Protein AF-A0A5C6MKC7-F1 (afdb_monomer)

Nearest PDB structures (foldseek):
  5haa-assembly1_B  TM=7.342E-01  e=1.784E-03  Methanolobus psychrophilus R15
  5ws2-assembly1_B  TM=7.002E-01  e=1.384E-03  Methanolobus psychrophilus R15
  5hab-assembly1_A-2  TM=6.584E-01  e=1.299E-03  Methanolobus psychrophilus R15
  3bk1-assembly1_A  TM=5.628E-01  e=6.892E-04  Thermus thermophilus HB27
  5hab-assembly1_B-2  TM=6.348E-01  e=2.157E-03  Methanolobus psychrophilus R15

Structure (mmCIF, N/CA/C/O backbone):
data_AF-A0A5C6MKC7-F1
#
_entry.id   AF-A0A5C6MKC7-F1
#
loop_
_atom_site.group_PDB
_atom_site.id
_atom_site.type_symbol
_atom_site.label_atom_id
_atom_site.label_alt_id
_atom_site.label_comp_id
_atom_site.label_asym_id
_atom_site.label_entity_id
_atom_site.label_seq_id
_atom_site.pdbx_PDB_ins_code
_atom_site.Cartn_x
_atom_site.Cartn_y
_atom_site.Cartn_z
_atom_site.occupancy
_atom_site.B_iso_or_equiv
_atom_site.auth_seq_id
_atom_site.auth_comp_id
_atom_site.auth_asym_id
_atom_site.auth_atom_id
_atom_site.pdbx_PDB_model_num
ATOM 1 N N . MET A 1 1 ? -27.010 27.359 -26.470 1.00 32.34 1 MET A N 1
ATOM 2 C CA . MET A 1 1 ? -27.018 25.927 -26.114 1.00 32.34 1 MET A CA 1
ATOM 3 C C . MET A 1 1 ? -25.856 25.678 -25.170 1.00 32.34 1 MET A C 1
ATOM 5 O O . MET A 1 1 ? -24.755 26.063 -25.528 1.00 32.34 1 MET A O 1
ATOM 9 N N . ALA A 1 2 ? -26.189 25.175 -23.972 1.00 34.91 2 ALA A N 1
ATOM 10 C CA . ALA A 1 2 ? -25.384 24.585 -22.886 1.00 34.91 2 ALA A CA 1
ATOM 11 C C . ALA A 1 2 ? -23.874 24.927 -2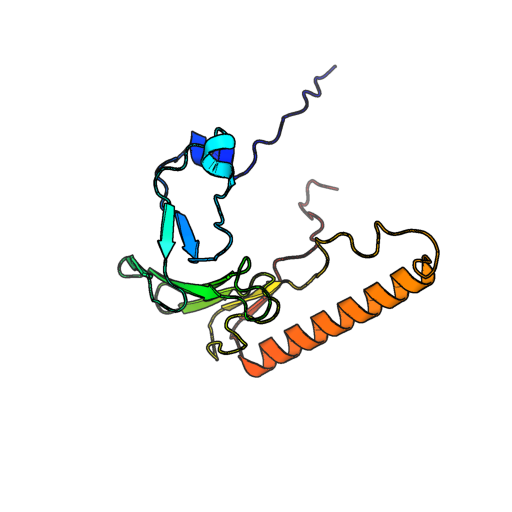2.829 1.00 34.91 2 ALA A C 1
ATOM 13 O O . ALA A 1 2 ? -23.125 24.595 -23.733 1.00 34.91 2 ALA A O 1
ATOM 14 N N . GLY A 1 3 ? -23.348 25.576 -21.788 1.00 38.34 3 GLY A N 1
ATOM 15 C CA . GLY A 1 3 ? -23.547 25.225 -20.378 1.00 38.34 3 GLY A CA 1
ATOM 16 C C . GLY A 1 3 ? -22.454 24.268 -19.883 1.00 38.34 3 GLY A C 1
ATOM 17 O O . GLY A 1 3 ? -22.774 23.278 -19.241 1.00 38.34 3 GLY A O 1
ATOM 18 N N . TRP A 1 4 ? -21.186 24.534 -20.209 1.00 33.75 4 TRP A N 1
ATOM 19 C CA . TRP A 1 4 ? -20.035 23.811 -19.661 1.00 33.75 4 TRP A CA 1
ATOM 20 C C . TRP A 1 4 ? -19.454 24.645 -18.524 1.00 33.75 4 TRP A C 1
ATOM 22 O O . TRP A 1 4 ? -18.517 25.413 -18.711 1.00 33.75 4 TRP A O 1
ATOM 32 N N . ALA A 1 5 ? -20.088 24.566 -17.356 1.00 39.34 5 ALA A N 1
ATOM 33 C CA . ALA A 1 5 ? -19.429 24.976 -16.128 1.00 39.34 5 ALA A CA 1
ATOM 34 C C . ALA A 1 5 ? -18.341 23.936 -15.840 1.00 39.34 5 ALA A C 1
ATOM 36 O O . ALA A 1 5 ? -18.661 22.755 -15.685 1.00 39.34 5 ALA A O 1
ATOM 37 N N . GLU A 1 6 ? -17.082 24.371 -15.788 1.00 40.47 6 GLU A N 1
ATOM 38 C CA . GLU A 1 6 ? -16.017 23.650 -15.095 1.00 40.47 6 GLU A CA 1
ATOM 39 C C . GLU A 1 6 ? -16.541 23.306 -13.698 1.00 40.47 6 GLU A C 1
ATOM 41 O O . GLU A 1 6 ? -16.722 24.174 -12.845 1.00 40.47 6 GLU A O 1
ATOM 46 N N . ARG A 1 7 ? -16.886 22.037 -13.473 1.00 40.72 7 ARG A N 1
ATOM 47 C CA . ARG A 1 7 ? -17.051 21.550 -12.111 1.00 40.72 7 ARG A CA 1
ATOM 48 C C . ARG A 1 7 ? -15.639 21.389 -11.579 1.00 40.72 7 ARG A C 1
ATOM 50 O O . ARG A 1 7 ? -14.942 20.477 -12.005 1.00 40.72 7 ARG A O 1
ATOM 57 N N . GLU A 1 8 ? -15.224 22.270 -10.675 1.00 47.28 8 GLU A N 1
ATOM 58 C CA . GLU A 1 8 ? -14.105 21.975 -9.784 1.00 47.28 8 GLU A CA 1
ATOM 59 C C . GLU A 1 8 ? -14.443 20.668 -9.060 1.00 47.28 8 GLU A C 1
ATOM 61 O O . GLU A 1 8 ? -15.333 20.613 -8.204 1.00 47.28 8 GLU A O 1
ATOM 66 N N . GLU A 1 9 ? -13.799 19.579 -9.468 1.00 56.88 9 GLU A N 1
ATOM 67 C CA . GLU A 1 9 ? -13.919 18.313 -8.767 1.00 56.88 9 GLU A CA 1
ATOM 68 C C . GLU A 1 9 ? -13.241 18.482 -7.410 1.00 56.88 9 GLU A C 1
ATOM 70 O O . GLU A 1 9 ? -12.018 18.579 -7.299 1.00 56.88 9 GLU A O 1
ATOM 75 N N . LYS A 1 10 ? -14.058 18.584 -6.358 1.00 61.44 10 LYS A N 1
ATOM 76 C CA . LYS A 1 10 ? -13.559 18.633 -4.985 1.00 61.44 10 LYS A CA 1
ATOM 77 C C . LYS A 1 10 ? -12.709 17.394 -4.726 1.00 61.44 10 LYS A C 1
ATOM 79 O O . LYS A 1 10 ? -13.158 16.271 -4.963 1.00 61.44 10 LYS A O 1
ATOM 84 N N . GLY A 1 11 ? -11.510 17.590 -4.183 1.00 73.50 11 GLY A N 1
ATOM 85 C CA . GLY A 1 11 ? -10.643 16.478 -3.800 1.00 73.50 11 GLY A CA 1
ATOM 86 C C . GLY A 1 11 ? -11.321 15.573 -2.764 1.00 73.50 11 GLY A C 1
ATOM 87 O O . GLY A 1 11 ? -12.130 16.035 -1.957 1.00 73.50 11 GLY A O 1
ATOM 88 N N . VAL A 1 12 ? -10.966 14.284 -2.742 1.00 76.00 12 VAL A N 1
ATOM 89 C CA . VAL A 1 12 ? -11.572 13.276 -1.842 1.00 76.00 12 VAL A CA 1
ATOM 90 C C . VAL A 1 12 ? -11.593 13.740 -0.377 1.00 76.00 12 VAL A C 1
ATOM 92 O O . VAL A 1 12 ? -12.600 13.572 0.310 1.00 76.00 12 VAL A O 1
ATOM 95 N N . GLY A 1 13 ? -10.523 14.396 0.088 1.00 79.44 13 GLY A N 1
ATOM 96 C CA . GLY A 1 13 ? -10.441 14.949 1.445 1.00 79.44 13 GLY A CA 1
ATOM 97 C C . GLY A 1 13 ? -11.449 16.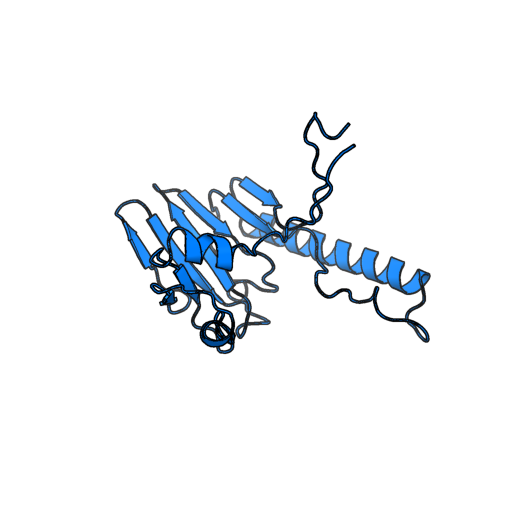070 1.730 1.00 79.44 13 GLY A C 1
ATOM 98 O O . GLY A 1 13 ? -12.029 16.103 2.813 1.00 79.44 13 GLY A O 1
ATOM 99 N N . GLN A 1 14 ? -11.723 16.948 0.759 1.00 84.44 14 GLN A N 1
ATOM 100 C CA . GLN A 1 14 ? -12.738 18.002 0.892 1.00 84.44 14 GLN A CA 1
ATOM 101 C C . GLN A 1 14 ? -14.145 17.401 0.946 1.00 84.44 14 GLN A C 1
ATOM 103 O O . GLN A 1 14 ? -14.934 17.754 1.820 1.00 84.44 14 GLN A O 1
ATOM 108 N N . VAL A 1 15 ? -14.440 16.435 0.069 1.00 88.56 15 VAL A N 1
ATOM 109 C CA . VAL A 1 15 ? -15.740 15.746 0.056 1.00 88.56 15 VAL A CA 1
ATOM 110 C C . VAL A 1 15 ? -15.984 15.005 1.372 1.00 88.56 15 VAL A C 1
ATOM 112 O O . VAL A 1 15 ? -17.081 15.089 1.928 1.00 88.56 15 VAL A O 1
ATOM 115 N N . LEU A 1 16 ? -14.976 14.291 1.885 1.00 88.94 16 LEU A N 1
ATOM 116 C CA . LEU A 1 16 ? -15.084 13.582 3.159 1.00 88.94 16 LEU A CA 1
ATOM 117 C C . LEU A 1 16 ? -15.289 14.557 4.322 1.00 88.94 16 LEU A C 1
ATOM 119 O O . LEU A 1 16 ? -16.181 14.341 5.138 1.00 88.94 16 LEU A O 1
ATOM 123 N N . SER A 1 17 ? -14.529 15.651 4.363 1.00 90.06 17 SER A N 1
ATOM 124 C CA . SER A 1 17 ? -14.653 16.671 5.406 1.00 90.06 17 SER A CA 1
ATOM 125 C C . SER A 1 17 ? -16.022 17.355 5.436 1.00 90.06 17 SER A C 1
ATOM 127 O O . SER A 1 17 ? -16.544 17.622 6.515 1.00 90.06 17 SER A O 1
ATOM 129 N N . GLU A 1 18 ? -16.639 17.606 4.282 1.00 92.19 18 GLU A N 1
ATOM 130 C CA . GLU A 1 18 ? -17.980 18.200 4.220 1.00 92.19 18 GLU A CA 1
ATOM 131 C C . GLU A 1 18 ? -19.077 17.232 4.675 1.00 92.19 18 GLU A C 1
ATOM 133 O O . GLU A 1 18 ? -20.074 17.655 5.259 1.00 92.19 18 GLU A O 1
ATOM 138 N N . ARG A 1 19 ? -18.919 15.933 4.387 1.00 93.31 19 ARG A N 1
ATOM 139 C CA . ARG A 1 19 ? -19.970 14.926 4.607 1.00 93.31 19 ARG A CA 1
ATOM 140 C C . ARG A 1 19 ? -19.875 14.213 5.950 1.00 93.31 19 ARG A C 1
ATOM 142 O O . ARG A 1 19 ? -20.906 13.905 6.541 1.00 93.31 19 ARG A O 1
ATOM 149 N N . ARG A 1 20 ? -18.662 13.874 6.384 1.00 94.38 20 ARG A N 1
ATOM 150 C CA . ARG A 1 20 ? -18.388 13.107 7.606 1.00 94.38 20 ARG A CA 1
ATOM 151 C C . ARG A 1 20 ? -17.001 13.479 8.156 1.00 94.38 20 ARG A C 1
ATOM 153 O O . ARG A 1 20 ? -16.071 12.675 8.064 1.00 94.38 20 ARG A O 1
ATOM 160 N N . PRO A 1 21 ? -16.843 14.697 8.704 1.00 93.19 21 PRO A N 1
ATOM 161 C CA . PRO A 1 21 ? -15.561 15.181 9.224 1.00 93.19 21 PRO A CA 1
ATOM 162 C C . PRO A 1 21 ? -15.008 14.329 10.378 1.00 93.19 21 PRO A C 1
ATOM 164 O O . PRO A 1 21 ? -13.803 14.312 10.611 1.00 93.19 21 PRO A O 1
ATOM 167 N N . ASP A 1 22 ? -15.882 13.614 11.081 1.00 95.50 22 ASP A N 1
ATOM 168 C CA . ASP A 1 22 ? -15.619 12.767 12.244 1.00 95.50 22 ASP A CA 1
ATOM 169 C C . ASP A 1 22 ? -15.324 11.296 11.897 1.00 95.50 22 ASP A C 1
ATOM 171 O O . ASP A 1 22 ? -15.125 10.476 12.799 1.00 95.50 22 ASP A O 1
ATOM 175 N N . ALA A 1 23 ? -15.287 10.942 10.606 1.00 94.69 23 ALA A N 1
ATOM 176 C CA . ALA A 1 23 ? -14.950 9.590 10.170 1.00 94.69 23 ALA A CA 1
ATOM 177 C C . ALA A 1 23 ? -13.573 9.175 10.724 1.00 94.69 23 ALA A C 1
ATOM 179 O O . ALA A 1 23 ? -12.614 9.931 10.548 1.00 94.69 23 ALA A O 1
ATOM 180 N N . PRO A 1 24 ? -13.445 7.992 11.359 1.00 94.56 24 PRO A N 1
ATOM 181 C CA . PRO A 1 24 ? -12.159 7.535 11.860 1.00 94.56 24 PRO A CA 1
ATOM 182 C C . PRO A 1 24 ? -11.207 7.290 10.691 1.00 94.56 24 PRO A C 1
ATOM 184 O O . PRO A 1 24 ? -11.486 6.489 9.796 1.00 94.56 24 PRO A O 1
ATOM 187 N N . ILE A 1 25 ? -10.079 7.990 10.708 1.00 94.56 25 ILE A N 1
ATOM 188 C CA . ILE A 1 25 ? -8.988 7.828 9.753 1.00 94.56 25 ILE A CA 1
ATOM 189 C C . ILE A 1 25 ? -7.779 7.325 10.519 1.00 94.56 25 ILE A C 1
ATOM 191 O O . ILE A 1 25 ? -7.393 7.921 11.521 1.00 94.56 25 ILE A O 1
ATOM 195 N N . TYR A 1 26 ? -7.169 6.249 10.036 1.00 95.44 26 TYR A N 1
ATOM 196 C CA . TYR A 1 26 ? -5.968 5.679 10.629 1.00 95.44 26 TYR A CA 1
ATOM 197 C C . TYR A 1 26 ? -4.788 5.874 9.689 1.00 95.44 26 TYR A C 1
ATOM 199 O O . TYR A 1 26 ? -4.889 5.591 8.496 1.00 95.44 26 TYR A O 1
ATOM 207 N N . VAL A 1 27 ? -3.675 6.353 10.233 1.00 94.94 27 VAL A N 1
ATOM 208 C CA 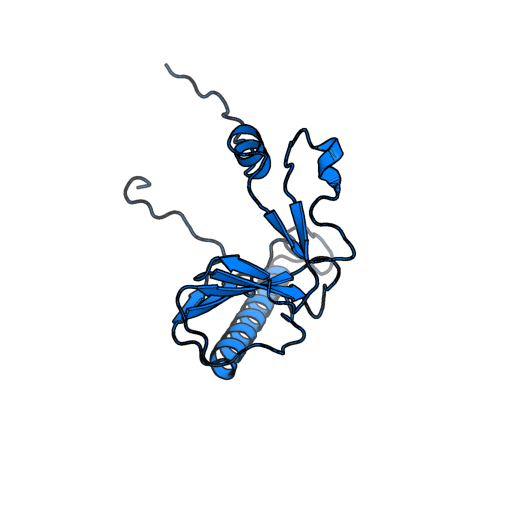. VAL A 1 27 ? -2.423 6.557 9.498 1.00 94.94 27 VAL A CA 1
ATOM 209 C C . VAL A 1 27 ? -1.255 5.990 10.292 1.00 94.94 27 VAL A C 1
ATOM 211 O O . VAL A 1 27 ? -1.298 5.939 11.520 1.00 94.94 27 VAL A O 1
ATOM 214 N N . GLY A 1 28 ? -0.219 5.541 9.589 1.00 94.19 28 GLY A N 1
ATOM 215 C CA . GLY A 1 28 ? 1.012 5.094 10.232 1.00 94.19 28 GLY A CA 1
ATOM 216 C C . GLY A 1 28 ? 1.777 6.257 10.858 1.00 94.19 28 GLY A C 1
ATOM 217 O O . GLY A 1 28 ? 1.711 7.384 10.367 1.00 94.19 28 GLY A O 1
ATOM 218 N N . ASP A 1 29 ? 2.519 5.968 11.922 1.00 92.31 29 ASP A N 1
ATOM 219 C CA . ASP A 1 29 ? 3.418 6.913 12.592 1.00 92.31 29 ASP A CA 1
ATOM 220 C C . ASP A 1 29 ? 4.705 7.153 11.777 1.00 92.31 29 ASP A C 1
ATOM 222 O O . ASP A 1 29 ? 5.797 6.688 12.110 1.00 92.31 29 ASP A O 1
ATOM 226 N N . THR A 1 30 ? 4.555 7.811 10.626 1.00 91.50 30 THR A N 1
ATOM 227 C CA . THR A 1 30 ? 5.655 8.187 9.732 1.00 91.50 30 THR A CA 1
ATOM 228 C C . THR A 1 30 ? 6.345 9.467 10.209 1.00 91.50 30 THR A C 1
ATOM 230 O O . THR A 1 30 ? 5.715 10.394 10.719 1.00 91.50 30 THR A O 1
ATOM 233 N N . SER A 1 31 ? 7.654 9.589 9.963 1.00 87.12 31 SER A N 1
ATOM 234 C CA . SER A 1 31 ? 8.389 10.822 10.294 1.00 87.12 31 SER A CA 1
ATOM 235 C C . SER A 1 31 ? 8.046 12.007 9.381 1.00 87.12 31 SER A C 1
ATOM 237 O O . SER A 1 31 ? 8.301 13.152 9.759 1.00 87.12 31 SER A O 1
ATOM 239 N N . ARG A 1 32 ? 7.430 11.767 8.211 1.00 86.06 32 ARG A N 1
ATOM 240 C CA . ARG A 1 32 ? 6.677 12.783 7.460 1.00 86.06 32 ARG A CA 1
ATOM 241 C C . ARG A 1 32 ? 5.173 12.526 7.634 1.00 86.06 32 ARG A C 1
ATOM 243 O O . ARG A 1 32 ? 4.622 11.697 6.911 1.00 86.06 32 ARG A O 1
ATOM 250 N N . PRO A 1 33 ? 4.510 13.211 8.583 1.00 81.19 33 PRO A N 1
ATOM 251 C CA . PRO A 1 33 ? 3.079 13.112 8.819 1.00 81.19 33 PRO A CA 1
ATOM 252 C C . PRO A 1 33 ? 2.242 13.219 7.544 1.00 81.19 33 PRO A C 1
ATOM 254 O O . PRO A 1 33 ? 2.371 14.174 6.778 1.00 81.19 33 PRO A O 1
ATOM 257 N N . VAL A 1 34 ? 1.308 12.280 7.379 1.00 80.06 34 VAL A N 1
ATOM 258 C CA . VAL A 1 34 ? 0.361 12.229 6.249 1.00 80.06 34 VAL A CA 1
ATOM 259 C C . VAL A 1 34 ? -0.454 13.527 6.117 1.00 80.06 34 VAL A C 1
ATOM 261 O O . VAL A 1 34 ? -0.768 13.968 5.015 1.00 80.06 34 VAL A O 1
ATOM 264 N N . PHE A 1 35 ? -0.753 14.184 7.240 1.00 83.12 35 PHE A N 1
ATOM 265 C CA . PHE A 1 35 ? -1.579 15.393 7.317 1.00 83.12 35 PHE A CA 1
ATOM 266 C C . PHE A 1 35 ? -0.771 16.681 7.531 1.00 83.12 35 PHE A C 1
ATOM 268 O O . PHE A 1 35 ? -1.219 17.590 8.225 1.00 83.12 35 PHE A O 1
ATOM 275 N N . TRP A 1 36 ? 0.411 16.784 6.913 1.00 79.88 36 TRP A N 1
ATOM 276 C CA . TRP A 1 36 ? 1.338 17.913 7.093 1.00 79.88 36 TRP A CA 1
ATOM 277 C C . TRP A 1 36 ? 0.720 19.302 6.838 1.00 79.88 36 TRP A C 1
ATOM 279 O O . TRP A 1 36 ? 1.073 20.272 7.501 1.00 79.88 36 TRP A O 1
ATOM 289 N N . TYR A 1 37 ? -0.225 19.403 5.896 1.00 83.44 37 TYR A N 1
ATOM 290 C CA . TYR A 1 37 ? -0.875 20.663 5.508 1.00 83.44 37 TYR A CA 1
ATOM 291 C C . TYR A 1 37 ? -2.344 20.763 5.935 1.00 83.44 37 TYR A C 1
ATOM 293 O O . TYR A 1 37 ? -3.054 21.648 5.457 1.00 83.44 37 TYR A O 1
ATOM 301 N N . LEU A 1 38 ? -2.830 19.879 6.815 1.00 84.00 38 LEU A N 1
ATOM 302 C CA . LEU A 1 38 ? -4.259 19.816 7.141 1.00 84.00 38 LEU A CA 1
ATOM 303 C C . LEU A 1 38 ? -4.790 21.158 7.664 1.00 84.00 38 LEU A C 1
ATOM 305 O O . LEU A 1 38 ? -5.790 21.651 7.146 1.00 84.00 38 LEU A O 1
ATOM 309 N N . GLU A 1 39 ? -4.061 21.804 8.577 1.00 82.12 39 GLU A N 1
ATOM 310 C CA . GLU A 1 39 ? -4.420 23.119 9.134 1.00 82.12 39 GLU A CA 1
ATOM 311 C C . GLU A 1 39 ? -4.525 24.225 8.069 1.00 82.12 39 GLU A C 1
ATOM 313 O O . GLU A 1 39 ? -5.309 25.161 8.213 1.00 82.12 39 GLU A O 1
ATOM 318 N N . GLN A 1 40 ? -3.769 24.107 6.975 1.00 85.88 40 GLN A N 1
ATOM 319 C CA . GLN A 1 40 ? -3.734 25.084 5.882 1.00 85.88 40 GLN A CA 1
ATOM 320 C C . GLN A 1 40 ? -4.740 24.759 4.766 1.00 85.88 40 GLN A C 1
ATOM 322 O O . GLN A 1 40 ? -5.069 25.619 3.954 1.00 85.88 40 GLN A O 1
ATOM 327 N N . SER A 1 41 ? -5.245 23.524 4.720 1.00 82.81 41 SER A N 1
ATOM 328 C CA . SER A 1 41 ? -5.992 22.976 3.579 1.00 82.81 41 SER A CA 1
ATOM 329 C C . SER A 1 41 ? -7.494 23.294 3.557 1.00 82.81 41 SER A C 1
ATOM 331 O O . SER A 1 41 ? -8.195 22.832 2.661 1.00 82.81 41 SER A O 1
ATOM 333 N N . GLN A 1 42 ? -8.014 24.036 4.545 1.00 84.25 42 GLN A N 1
ATOM 334 C CA . GLN A 1 42 ? -9.455 24.254 4.801 1.00 84.25 42 GLN A CA 1
ATOM 335 C C . GLN A 1 42 ? -10.275 22.969 5.063 1.00 84.25 42 GLN A C 1
ATOM 337 O O . GLN A 1 42 ? -11.453 23.053 5.420 1.00 84.25 42 GLN A O 1
ATOM 342 N N . VAL A 1 43 ? -9.659 21.788 4.946 1.00 88.06 43 VAL A N 1
ATOM 343 C CA . VAL A 1 43 ? -10.240 20.481 5.248 1.00 88.06 43 VAL A CA 1
ATOM 344 C C . VAL A 1 43 ? -10.338 20.313 6.765 1.00 88.06 43 VAL A C 1
ATOM 346 O O . VAL A 1 43 ? -9.360 20.433 7.497 1.00 88.06 43 VAL A O 1
ATOM 349 N N . LYS A 1 44 ? -11.540 19.999 7.240 1.00 89.06 44 LYS A N 1
ATOM 350 C CA . LYS A 1 44 ? -11.863 19.713 8.641 1.00 89.06 44 LYS A CA 1
ATOM 351 C C . LYS A 1 44 ? -12.059 18.209 8.816 1.00 89.06 44 LYS A C 1
ATOM 353 O O . LYS A 1 44 ? -13.172 17.717 8.656 1.00 89.06 44 LYS A O 1
ATOM 358 N N . LEU A 1 45 ? -10.983 17.486 9.102 1.00 91.44 45 LEU A N 1
ATOM 359 C CA . LEU A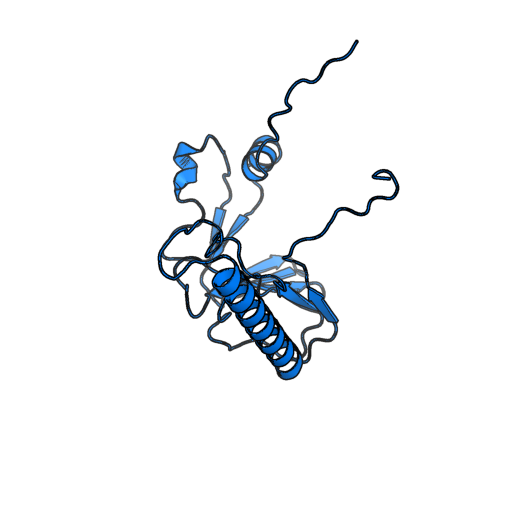 1 45 ? -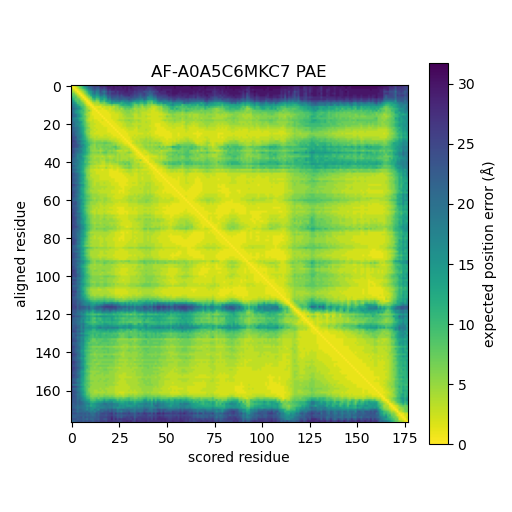11.030 16.087 9.534 1.00 91.44 45 LEU A CA 1
ATOM 360 C C . LEU A 1 45 ? -10.663 16.056 11.017 1.00 91.44 45 LEU A C 1
ATOM 362 O O . LEU A 1 45 ? -9.607 16.555 11.394 1.00 91.44 45 LEU A O 1
ATOM 366 N N . THR A 1 46 ? -11.553 15.539 11.859 1.00 91.88 46 THR A N 1
ATOM 367 C CA . THR A 1 46 ? -11.466 15.693 13.322 1.00 91.88 46 THR A CA 1
ATOM 368 C C . THR A 1 46 ? -11.120 14.403 14.060 1.00 91.88 46 THR A C 1
ATOM 370 O O . THR A 1 46 ? -10.905 14.442 15.267 1.00 91.88 46 THR A O 1
ATOM 373 N N . ASN A 1 47 ? -11.047 13.270 13.358 1.00 94.81 47 ASN A N 1
ATOM 374 C CA . ASN A 1 47 ? -10.835 11.949 13.951 1.00 94.81 47 ASN A CA 1
ATOM 375 C C . ASN A 1 47 ? -9.689 11.194 13.257 1.00 94.81 47 ASN A C 1
ATOM 377 O O . ASN A 1 47 ? -9.884 10.169 12.601 1.00 94.81 47 ASN A O 1
ATOM 381 N N . ILE A 1 48 ? -8.481 11.748 13.369 1.00 93.75 48 ILE A N 1
ATOM 382 C CA . ILE A 1 48 ? -7.254 11.156 12.828 1.00 93.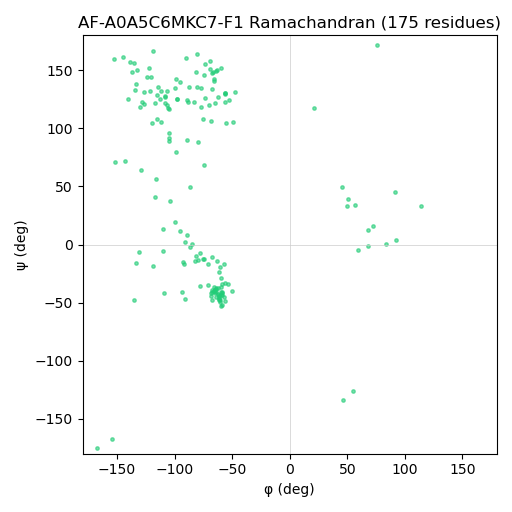75 48 ILE A CA 1
ATOM 383 C C . ILE A 1 48 ? -6.524 10.416 13.948 1.00 93.75 48 ILE A C 1
ATOM 385 O O . ILE A 1 48 ? -6.198 10.991 14.982 1.00 93.75 48 ILE A O 1
ATOM 389 N N . ASN A 1 49 ? -6.241 9.143 13.707 1.00 95.19 49 ASN A N 1
ATOM 390 C CA . ASN A 1 49 ? -5.605 8.221 14.631 1.00 95.19 49 ASN A CA 1
ATOM 391 C C . ASN A 1 49 ? -4.247 7.819 14.050 1.00 95.19 49 ASN A C 1
ATOM 393 O O . ASN A 1 49 ? -4.174 7.073 13.071 1.00 95.19 49 ASN A O 1
ATOM 397 N N . VAL A 1 50 ? -3.170 8.324 14.644 1.00 95.50 50 VAL A N 1
ATOM 398 C CA . VAL A 1 50 ? -1.807 7.898 14.308 1.00 95.50 50 VAL A CA 1
ATOM 399 C C . VAL A 1 50 ? -1.511 6.620 15.086 1.00 95.50 50 VAL A C 1
ATOM 401 O O . VAL A 1 50 ? -1.632 6.608 16.311 1.00 95.50 50 VAL A O 1
ATOM 404 N N . VAL A 1 51 ? -1.168 5.538 14.387 1.00 96.50 51 VAL A N 1
ATOM 405 C CA . VAL A 1 51 ? -0.962 4.217 14.997 1.00 96.50 51 VAL A CA 1
ATOM 406 C C . VAL A 1 51 ? 0.455 3.693 14.748 1.00 96.50 51 VAL A C 1
ATOM 408 O O . VAL A 1 51 ? 1.018 3.915 13.671 1.00 96.50 51 VAL A O 1
ATOM 411 N N . PRO A 1 52 ? 1.046 2.974 15.720 1.00 95.94 52 PRO A N 1
ATOM 412 C CA . PRO A 1 52 ? 2.379 2.410 15.564 1.00 95.94 52 PRO A CA 1
ATOM 413 C C . PRO A 1 52 ? 2.400 1.296 14.512 1.00 95.94 52 PRO A C 1
ATOM 415 O O . PRO A 1 52 ? 1.445 0.528 14.361 1.00 95.94 52 PRO A O 1
ATOM 418 N N . PHE A 1 53 ? 3.529 1.171 13.815 1.00 96.44 53 PHE A N 1
ATOM 419 C CA . PHE A 1 53 ? 3.714 0.124 12.817 1.00 96.44 53 PHE A CA 1
ATOM 420 C C . PHE A 1 53 ? 3.733 -1.276 13.435 1.00 96.44 53 PHE A C 1
ATOM 422 O O . PHE A 1 53 ? 4.344 -1.505 14.477 1.00 96.44 53 PHE A O 1
ATOM 429 N N . GLY A 1 54 ? 3.109 -2.236 12.751 1.00 96.25 54 GLY A N 1
ATOM 430 C CA . GLY A 1 54 ? 3.123 -3.647 13.147 1.00 96.25 54 GLY A CA 1
ATOM 431 C C . GLY A 1 54 ? 2.285 -3.971 14.384 1.00 96.25 54 GLY A C 1
ATOM 432 O O . GLY A 1 54 ? 2.466 -5.037 14.969 1.00 96.25 54 GLY A O 1
ATOM 433 N N . VAL A 1 55 ? 1.378 -3.076 14.789 1.00 97.56 55 VAL A N 1
ATOM 434 C CA . VAL A 1 55 ? 0.483 -3.280 15.934 1.00 97.56 55 VAL A CA 1
ATOM 435 C C . VAL A 1 55 ? -0.957 -3.395 15.457 1.00 97.56 55 VAL A C 1
ATOM 437 O O . VAL A 1 55 ? -1.466 -2.499 14.781 1.00 97.56 55 VAL A O 1
ATOM 440 N N . TRP A 1 56 ? -1.623 -4.489 15.837 1.00 97.81 56 TRP A N 1
ATOM 441 C CA . TRP A 1 56 ? -3.033 -4.715 15.521 1.00 97.81 56 TRP A CA 1
ATOM 442 C C . TRP A 1 56 ? -3.926 -3.645 16.148 1.00 97.81 56 TRP A C 1
ATOM 444 O O . TRP A 1 56 ? -3.914 -3.438 17.360 1.00 97.81 56 TRP A O 1
ATOM 454 N N . GLN A 1 57 ? -4.742 -3.022 15.307 1.00 98.12 57 GLN A N 1
ATOM 455 C CA . GLN A 1 57 ? -5.812 -2.107 15.671 1.00 98.12 57 GLN A CA 1
ATOM 456 C C . GLN A 1 57 ? -7.139 -2.836 15.479 1.00 98.12 57 GLN A C 1
ATOM 458 O O . GLN A 1 57 ? -7.460 -3.24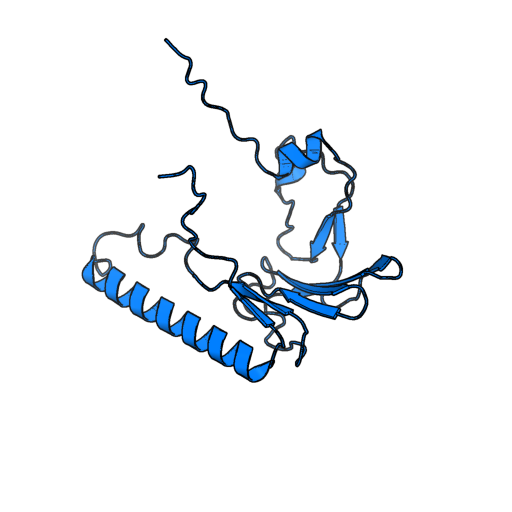1 14.361 1.00 98.12 57 GLN A O 1
ATOM 463 N N . ASN A 1 58 ? -7.897 -3.029 16.556 1.00 97.50 58 ASN A N 1
ATOM 464 C CA . ASN A 1 58 ? -9.224 -3.638 16.482 1.00 97.50 58 ASN A CA 1
ATOM 465 C C . ASN A 1 58 ? -10.261 -2.538 16.249 1.00 97.50 58 ASN A C 1
ATOM 467 O O . ASN A 1 58 ? -10.330 -1.589 17.029 1.00 97.50 58 ASN A O 1
ATOM 471 N N . VAL A 1 59 ? -11.048 -2.669 15.183 1.00 95.88 59 VAL A N 1
ATOM 472 C CA . VAL A 1 59 ? -12.158 -1.759 14.873 1.00 95.88 59 VAL A CA 1
ATOM 473 C C . VAL A 1 59 ? -13.442 -2.285 15.509 1.00 95.88 59 VAL A C 1
ATOM 475 O O . VAL A 1 59 ? -14.148 -1.538 16.179 1.00 95.88 59 VAL A O 1
ATOM 478 N N . ASP A 1 60 ? -13.714 -3.580 15.338 1.00 96.38 60 ASP A N 1
ATOM 479 C CA . ASP A 1 60 ? -14.835 -4.299 15.947 1.00 96.38 60 ASP A CA 1
ATOM 480 C C . ASP A 1 60 ? -14.516 -5.807 16.085 1.00 96.38 60 ASP A C 1
ATOM 482 O O . ASP A 1 60 ? -13.368 -6.229 15.941 1.00 96.38 60 ASP A O 1
ATOM 486 N N . GLU A 1 61 ? -15.524 -6.632 16.388 1.00 97.12 61 GLU A N 1
ATOM 487 C CA . GLU A 1 61 ? -15.396 -8.094 16.538 1.00 97.12 61 GLU A CA 1
ATOM 488 C C . GLU A 1 61 ? -15.063 -8.851 15.237 1.00 97.12 61 GLU A C 1
ATOM 490 O O . GLU A 1 61 ? -14.761 -10.046 15.259 1.00 97.12 61 GLU A O 1
ATOM 495 N N . HIS A 1 62 ? -15.134 -8.182 14.090 1.00 97.75 62 HIS A N 1
ATOM 496 C CA . HIS A 1 62 ? -14.926 -8.760 12.769 1.00 97.75 62 HIS A CA 1
ATOM 497 C C . HIS A 1 62 ? -13.763 -8.139 12.012 1.00 97.75 62 HIS A C 1
ATOM 499 O O . HIS A 1 62 ? -13.310 -8.750 11.044 1.00 97.75 62 HIS A O 1
ATOM 505 N N . LEU A 1 63 ? -13.315 -6.948 12.402 1.00 98.06 63 LEU A N 1
ATOM 506 C CA . LEU A 1 63 ? -12.341 -6.156 11.673 1.00 98.06 63 LEU A CA 1
ATOM 507 C C . LEU A 1 63 ? -11.187 -5.727 12.575 1.00 98.06 63 LEU A C 1
ATOM 509 O O . LEU A 1 63 ? -11.360 -4.990 13.548 1.00 98.06 63 LEU A O 1
ATOM 513 N N . ARG A 1 64 ? -9.979 -6.101 12.162 1.00 98.25 64 ARG A N 1
ATOM 514 C CA . ARG A 1 64 ? -8.733 -5.537 12.680 1.00 98.25 64 ARG A CA 1
ATOM 515 C C . ARG A 1 64 ? -7.735 -5.307 11.558 1.00 98.25 64 ARG A C 1
ATOM 517 O O . ARG A 1 64 ? -7.811 -5.944 10.511 1.00 98.25 64 ARG A O 1
ATOM 524 N N . PHE A 1 65 ? -6.785 -4.410 11.765 1.00 98.62 65 PHE A N 1
ATOM 525 C CA . PHE A 1 65 ? -5.755 -4.124 10.770 1.00 98.62 65 PHE A CA 1
ATOM 526 C C . PHE A 1 65 ? -4.402 -3.813 11.412 1.00 98.62 65 PHE A C 1
ATOM 528 O O . PHE A 1 65 ? -4.322 -3.475 12.590 1.00 98.62 65 PHE A O 1
ATOM 535 N N . MET A 1 66 ? -3.333 -3.913 10.630 1.00 98.12 66 MET A N 1
ATOM 536 C CA . MET A 1 66 ? -2.004 -3.401 10.959 1.00 98.12 66 MET A CA 1
ATOM 537 C C . MET A 1 66 ? -1.530 -2.507 9.832 1.00 98.12 66 MET A C 1
ATOM 539 O O . MET A 1 66 ? -1.535 -2.925 8.676 1.00 98.12 66 MET A O 1
ATOM 543 N N . ILE A 1 67 ? -1.051 -1.317 10.179 1.00 97.81 67 ILE A N 1
ATOM 544 C CA . ILE A 1 67 ? -0.259 -0.500 9.262 1.00 97.81 67 ILE A CA 1
ATOM 545 C C . ILE A 1 67 ? 1.202 -0.917 9.415 1.00 97.81 67 ILE A C 1
ATOM 547 O O . ILE A 1 67 ? 1.695 -1.122 10.525 1.00 97.81 67 ILE A O 1
ATOM 551 N N . LEU A 1 68 ? 1.896 -1.075 8.298 1.00 96.88 68 LEU A N 1
ATOM 552 C CA . LEU A 1 68 ? 3.287 -1.487 8.216 1.00 96.88 68 LEU A CA 1
ATOM 553 C C . LEU A 1 68 ? 4.072 -0.432 7.438 1.00 96.88 68 LEU A C 1
ATOM 555 O O . LEU A 1 68 ? 3.572 0.135 6.471 1.00 96.88 68 LEU A O 1
ATOM 559 N N . MET A 1 69 ? 5.312 -0.194 7.843 1.00 95.12 69 MET A N 1
ATOM 560 C CA . MET A 1 69 ? 6.218 0.729 7.158 1.00 95.12 69 MET A CA 1
ATOM 561 C C . MET A 1 69 ? 6.732 0.154 5.834 1.00 95.12 69 MET A C 1
ATOM 563 O O . MET A 1 69 ? 6.866 -1.067 5.691 1.00 95.12 69 MET A O 1
ATOM 567 N N . ASP A 1 70 ? 7.119 1.018 4.901 1.00 94.44 70 ASP A N 1
ATOM 568 C CA . ASP A 1 70 ? 8.020 0.623 3.826 1.00 94.44 70 ASP A CA 1
ATOM 569 C C . ASP A 1 70 ? 9.468 0.471 4.323 1.00 94.44 70 ASP A C 1
ATOM 571 O O . ASP A 1 70 ? 9.932 1.173 5.219 1.00 94.44 70 ASP A O 1
ATOM 575 N N . GLY A 1 71 ? 10.200 -0.481 3.749 1.00 93.00 71 GLY A N 1
ATOM 576 C CA . GLY A 1 71 ? 11.594 -0.741 4.102 1.00 93.00 71 GLY A CA 1
ATOM 577 C C . GLY A 1 71 ? 12.605 0.177 3.411 1.00 93.00 71 GLY A C 1
ATOM 578 O O . GLY A 1 71 ? 13.768 0.162 3.810 1.00 93.00 71 GLY A O 1
ATOM 579 N N . ILE A 1 72 ? 12.201 0.917 2.371 1.00 92.06 72 ILE A N 1
ATOM 580 C CA . ILE A 1 72 ? 13.064 1.849 1.628 1.00 92.06 72 ILE A CA 1
ATOM 581 C C . ILE A 1 72 ? 12.678 3.303 1.913 1.00 92.06 72 ILE A C 1
ATOM 583 O O . ILE A 1 72 ? 13.573 4.115 2.137 1.00 92.06 72 ILE A O 1
ATOM 587 N N . HIS A 1 73 ? 11.378 3.603 1.965 1.00 90.69 73 HIS A N 1
ATOM 588 C CA . HIS A 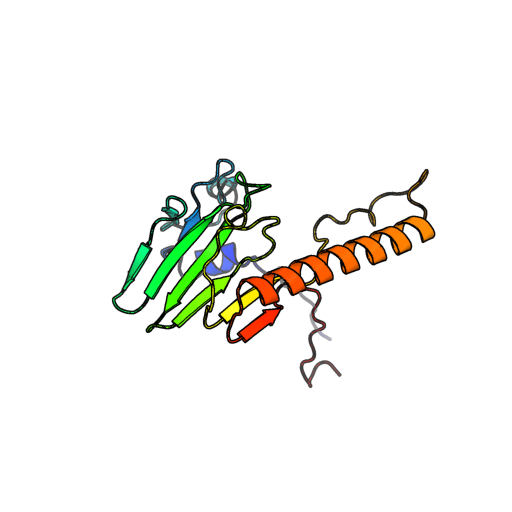1 73 ? 10.807 4.919 2.268 1.00 90.69 73 HIS A CA 1
ATOM 589 C C . HIS A 1 73 ? 9.979 4.912 3.568 1.00 90.69 73 HIS A C 1
ATOM 591 O O . HIS A 1 73 ? 8.795 5.260 3.551 1.00 90.69 73 HIS A O 1
ATOM 597 N N . PRO A 1 74 ? 10.567 4.512 4.715 1.00 89.50 74 PRO A N 1
ATOM 598 C CA . PRO A 1 74 ? 9.855 4.400 5.992 1.00 89.50 74 PRO A CA 1
ATOM 599 C C . PRO A 1 74 ? 9.263 5.722 6.495 1.00 89.50 74 PRO A C 1
ATOM 601 O O . PRO A 1 74 ? 8.396 5.737 7.365 1.00 89.50 74 PRO A O 1
ATOM 604 N N . GLU A 1 75 ? 9.759 6.843 5.981 1.00 89.38 75 GLU A N 1
ATOM 605 C CA . GLU A 1 75 ? 9.312 8.182 6.316 1.00 89.38 75 GLU A CA 1
ATOM 606 C C . GLU A 1 75 ? 8.021 8.601 5.610 1.00 89.38 75 GLU A C 1
ATOM 608 O O . GLU A 1 75 ? 7.451 9.608 6.020 1.00 89.38 75 GLU A O 1
ATOM 613 N N . MET A 1 76 ? 7.562 7.874 4.582 1.00 86.81 76 MET A N 1
ATOM 614 C CA . MET A 1 76 ? 6.394 8.256 3.767 1.00 86.81 76 MET A CA 1
ATOM 615 C C . MET A 1 76 ? 5.443 7.097 3.490 1.00 86.81 76 MET A C 1
ATOM 617 O O . MET A 1 76 ? 4.234 7.251 3.664 1.00 86.81 76 MET A O 1
ATOM 621 N N . ASP A 1 77 ? 5.975 5.953 3.063 1.00 91.00 77 ASP A N 1
ATOM 622 C CA . ASP A 1 77 ? 5.158 4.904 2.467 1.00 91.00 77 ASP A CA 1
ATOM 623 C C . ASP A 1 77 ? 4.761 3.861 3.504 1.00 91.00 77 ASP A C 1
ATOM 625 O O . ASP A 1 77 ? 5.547 3.436 4.360 1.00 91.00 77 ASP A O 1
ATOM 629 N N . THR A 1 78 ? 3.509 3.424 3.406 1.00 94.62 78 THR A N 1
ATOM 630 C CA . THR A 1 78 ? 2.941 2.426 4.306 1.00 94.62 78 THR A CA 1
ATOM 631 C C . THR A 1 78 ? 2.120 1.412 3.528 1.00 94.62 78 THR A C 1
ATOM 633 O O . THR A 1 78 ? 1.499 1.725 2.514 1.00 94.62 78 THR A O 1
ATOM 636 N N . CYS A 1 79 ? 2.102 0.182 4.025 1.00 95.81 79 CYS A N 1
ATOM 637 C CA . CYS A 1 79 ? 1.217 -0.874 3.558 1.00 95.81 79 CYS A CA 1
ATOM 638 C C . CYS A 1 79 ? 0.311 -1.330 4.700 1.00 95.81 79 CYS A C 1
ATOM 640 O O . CYS A 1 79 ? 0.535 -0.990 5.863 1.00 95.81 79 CYS A O 1
ATOM 642 N N . ILE A 1 80 ? -0.734 -2.089 4.380 1.00 97.56 80 ILE A N 1
ATOM 643 C CA . ILE A 1 80 ? -1.738 -2.494 5.363 1.00 97.56 80 ILE A CA 1
ATOM 644 C C . ILE A 1 80 ? -2.053 -3.982 5.251 1.00 97.56 80 ILE A C 1
ATOM 646 O O . ILE A 1 80 ? -2.203 -4.531 4.157 1.00 97.56 80 ILE A O 1
ATOM 650 N N . ILE A 1 81 ? -2.171 -4.630 6.406 1.00 98.06 81 ILE A N 1
ATOM 651 C CA . ILE A 1 81 ? -2.802 -5.941 6.541 1.00 98.06 81 ILE A CA 1
ATOM 652 C C . ILE A 1 81 ? -4.152 -5.726 7.201 1.00 98.06 81 ILE A C 1
ATOM 654 O O . ILE A 1 81 ? -4.237 -5.045 8.218 1.00 98.06 81 ILE A O 1
ATOM 658 N N . VAL A 1 82 ? -5.194 -6.325 6.644 1.00 98.44 82 VAL A N 1
ATOM 659 C CA . VAL A 1 82 ? -6.544 -6.308 7.200 1.00 98.44 82 VAL A CA 1
ATOM 660 C C . VAL A 1 82 ? -6.976 -7.742 7.441 1.00 98.44 82 VAL A C 1
ATOM 662 O O . VAL A 1 82 ? -6.859 -8.583 6.556 1.00 98.44 82 VAL A O 1
ATOM 665 N N . GLU A 1 83 ? -7.502 -8.019 8.624 1.00 98.31 83 GLU A N 1
ATOM 666 C CA . GLU A 1 83 ? -8.282 -9.221 8.868 1.00 98.31 83 GLU A CA 1
ATOM 667 C C . GLU A 1 83 ? -9.750 -8.839 8.985 1.00 98.31 83 GLU A C 1
ATOM 669 O O . GLU A 1 83 ? -10.130 -8.049 9.852 1.00 98.31 83 GLU A O 1
ATOM 674 N N . TYR A 1 84 ? -10.568 -9.401 8.099 1.00 98.25 84 TYR A N 1
ATOM 675 C CA . TYR A 1 84 ? -12.004 -9.169 8.070 1.00 98.25 84 TYR A CA 1
ATOM 676 C C . TYR A 1 84 ? -12.760 -10.492 8.008 1.00 98.25 84 TYR A C 1
ATOM 678 O O . TYR A 1 84 ? -12.622 -11.248 7.046 1.00 98.25 84 TYR A O 1
ATOM 686 N N . LYS A 1 85 ? -13.573 -10.777 9.032 1.00 97.69 85 LYS A N 1
ATOM 687 C CA . LYS A 1 85 ? -14.396 -11.999 9.131 1.00 97.69 85 LYS A CA 1
ATOM 688 C C . LYS A 1 85 ? -13.601 -13.292 8.881 1.00 97.69 85 LYS A C 1
ATOM 690 O O . LYS A 1 85 ? -14.089 -14.214 8.236 1.00 97.69 85 LYS A O 1
ATOM 695 N N . GLY A 1 86 ? -12.372 -13.346 9.393 1.00 96.56 86 GLY A N 1
ATOM 696 C CA . GLY A 1 86 ? -11.475 -14.497 9.254 1.00 96.56 86 GLY A CA 1
ATOM 697 C C . GLY A 1 86 ? -10.668 -14.547 7.954 1.00 96.56 86 GLY A C 1
ATOM 698 O O . GLY A 1 86 ? -9.879 -15.472 7.801 1.00 96.56 86 GLY A O 1
ATOM 699 N N . HIS A 1 87 ? -10.820 -13.572 7.052 1.00 98.38 87 HIS A N 1
ATOM 700 C CA . HIS A 1 87 ? -10.005 -13.463 5.842 1.00 98.38 87 HIS A CA 1
ATOM 701 C C . HIS A 1 87 ? -8.881 -12.447 6.009 1.00 98.38 87 HIS A C 1
ATOM 703 O O . HIS A 1 87 ? -9.125 -11.330 6.470 1.00 98.38 87 HIS A O 1
ATOM 709 N N . MET A 1 88 ? -7.674 -12.810 5.582 1.00 98.50 88 MET A N 1
ATOM 710 C CA . MET A 1 88 ? -6.503 -11.939 5.610 1.00 98.50 88 MET A CA 1
ATOM 711 C C . MET A 1 88 ? -6.273 -11.291 4.244 1.00 98.50 88 MET A C 1
ATOM 713 O O . MET A 1 88 ? -6.123 -11.966 3.225 1.00 98.50 88 MET A O 1
ATOM 717 N N . ILE A 1 89 ? -6.207 -9.964 4.238 1.00 98.44 89 ILE A N 1
ATOM 718 C CA . ILE A 1 89 ? -5.971 -9.133 3.063 1.00 98.44 89 ILE A CA 1
ATOM 719 C C . ILE A 1 89 ? -4.656 -8.388 3.271 1.00 98.44 89 ILE A C 1
ATOM 721 O O . ILE A 1 89 ? -4.513 -7.631 4.228 1.00 98.44 89 ILE A O 1
ATOM 725 N N . LEU A 1 90 ? -3.706 -8.569 2.362 1.00 97.81 90 LEU A N 1
ATOM 726 C CA . LEU A 1 90 ? -2.469 -7.799 2.311 1.00 97.81 90 LEU A CA 1
ATOM 727 C C . LEU A 1 90 ? -2.564 -6.792 1.169 1.00 97.81 90 LEU A C 1
ATOM 729 O O . LEU A 1 90 ? -2.616 -7.190 0.010 1.00 97.81 90 LEU A O 1
ATOM 733 N N . ASN A 1 91 ? -2.526 -5.499 1.470 1.00 96.81 91 ASN A N 1
ATOM 734 C CA . ASN A 1 91 ? -2.396 -4.457 0.461 1.00 96.81 91 ASN A CA 1
ATOM 735 C C . ASN A 1 91 ? -1.033 -3.780 0.602 1.00 96.81 91 ASN A C 1
ATOM 737 O O . ASN A 1 91 ? -0.805 -3.004 1.531 1.00 96.81 91 ASN A O 1
ATOM 741 N N . THR A 1 92 ? -0.124 -4.089 -0.323 1.00 94.06 92 THR A N 1
ATOM 742 C CA . THR A 1 92 ? 1.224 -3.505 -0.333 1.00 94.06 92 THR A CA 1
ATOM 743 C C . THR A 1 92 ? 1.269 -2.117 -0.956 1.00 94.06 92 THR A C 1
ATOM 745 O O . THR A 1 92 ? 2.325 -1.499 -0.909 1.00 94.06 92 THR A O 1
ATOM 748 N N . VAL A 1 93 ? 0.175 -1.673 -1.588 1.00 87.25 93 VAL A N 1
ATOM 749 C CA . VAL A 1 93 ? 0.119 -0.439 -2.386 1.00 87.25 93 VAL A CA 1
ATOM 750 C C . VAL A 1 93 ? 1.347 -0.378 -3.314 1.00 87.25 93 VAL A C 1
ATOM 752 O O . VAL A 1 93 ? 1.679 -1.406 -3.914 1.00 87.25 93 VAL A O 1
ATOM 755 N N . ASP A 1 94 ? 2.020 0.768 -3.385 1.00 87.06 94 ASP A N 1
ATOM 756 C CA . ASP A 1 94 ? 3.246 1.067 -4.121 1.00 87.06 94 ASP A CA 1
ATOM 757 C C . ASP A 1 94 ? 4.505 1.041 -3.233 1.00 87.06 94 ASP A C 1
ATOM 759 O O . ASP A 1 94 ? 5.559 1.540 -3.630 1.00 87.06 94 ASP A O 1
ATOM 763 N N . CYS A 1 95 ? 4.447 0.399 -2.056 1.00 90.56 95 CYS A N 1
ATOM 764 C CA . CYS A 1 95 ? 5.631 0.214 -1.219 1.00 90.56 95 CYS A CA 1
ATOM 765 C C . CYS A 1 95 ? 6.746 -0.510 -1.987 1.00 90.56 95 CYS A C 1
ATOM 767 O O . CYS A 1 95 ? 6.558 -1.605 -2.537 1.00 90.56 95 CYS A O 1
ATOM 769 N N . THR A 1 96 ? 7.951 0.059 -1.942 1.00 88.69 96 THR A N 1
ATOM 770 C CA . THR A 1 96 ? 9.123 -0.503 -2.623 1.00 88.69 96 THR A CA 1
ATOM 771 C C . THR A 1 96 ? 9.565 -1.817 -1.975 1.00 88.69 96 THR A C 1
ATOM 773 O O . THR A 1 96 ? 9.884 -2.784 -2.667 1.00 88.69 96 THR A O 1
ATOM 776 N N . ARG A 1 97 ? 9.559 -1.886 -0.641 1.00 92.25 97 ARG A N 1
ATOM 777 C CA . ARG A 1 97 ? 9.910 -3.058 0.167 1.00 92.25 97 ARG A CA 1
ATOM 778 C C . ARG A 1 97 ? 9.007 -3.145 1.414 1.00 92.25 97 ARG A C 1
ATOM 780 O O . ARG A 1 97 ? 9.490 -2.932 2.532 1.00 92.25 97 ARG A O 1
ATOM 787 N N . PRO A 1 98 ? 7.719 -3.501 1.253 1.00 93.50 98 PRO A N 1
ATOM 788 C CA . PRO A 1 98 ? 6.724 -3.507 2.328 1.00 93.50 98 PRO A CA 1
ATOM 789 C C . PRO A 1 98 ? 7.198 -4.312 3.548 1.00 93.50 98 PRO A C 1
ATOM 791 O O . PRO A 1 98 ? 7.592 -5.475 3.434 1.00 93.50 98 PRO A O 1
ATOM 794 N N . ASN A 1 99 ? 7.213 -3.669 4.717 1.00 95.44 99 ASN A N 1
ATOM 795 C CA . ASN A 1 99 ? 7.704 -4.194 5.995 1.00 95.44 99 ASN A CA 1
ATOM 796 C C . ASN A 1 99 ? 9.112 -4.825 5.940 1.00 95.44 99 ASN A C 1
ATOM 798 O O . ASN A 1 99 ? 9.403 -5.829 6.603 1.00 95.44 99 ASN A O 1
ATOM 802 N N . GLY A 1 100 ? 9.992 -4.300 5.084 1.00 93.62 100 GLY A N 1
ATOM 803 C CA . GLY A 1 100 ? 11.329 -4.859 4.865 1.00 93.62 100 GLY A CA 1
ATOM 804 C C . GLY A 1 100 ? 11.333 -6.237 4.184 1.00 93.62 100 GLY A C 1
ATOM 805 O O . GLY A 1 100 ? 12.382 -6.884 4.126 1.00 93.62 100 GLY A O 1
ATOM 806 N N . GLY A 1 101 ? 10.195 -6.677 3.639 1.00 92.69 101 GLY A N 1
ATOM 807 C CA . GLY A 1 101 ? 9.989 -8.000 3.044 1.00 92.69 101 GLY A CA 1
ATOM 808 C C . GLY A 1 101 ? 9.450 -9.053 4.017 1.00 92.69 101 GLY A C 1
ATOM 809 O O . GLY A 1 101 ? 9.306 -10.209 3.635 1.00 92.69 101 GLY A O 1
ATOM 810 N N . ARG A 1 102 ? 9.149 -8.685 5.270 1.00 94.69 102 ARG A N 1
ATOM 811 C CA . ARG A 1 102 ? 8.530 -9.589 6.251 1.00 94.69 102 ARG A CA 1
ATOM 812 C C . ARG A 1 102 ? 7.013 -9.503 6.133 1.00 94.69 102 ARG A C 1
ATOM 814 O O . ARG A 1 102 ? 6.385 -8.662 6.775 1.00 94.69 102 ARG A O 1
ATOM 821 N N . LEU A 1 103 ? 6.444 -10.351 5.289 1.00 96.25 103 LEU A N 1
ATOM 822 C CA . LEU A 1 103 ? 5.017 -10.366 4.980 1.00 96.25 103 LEU A CA 1
ATOM 823 C C . LEU A 1 103 ? 4.398 -11.734 5.290 1.00 96.25 103 LEU A C 1
ATOM 825 O O . LEU A 1 103 ? 5.110 -12.739 5.249 1.00 96.25 103 LEU A O 1
ATOM 829 N N . PRO A 1 104 ? 3.095 -11.787 5.617 1.00 95.75 104 PRO A N 1
ATOM 830 C CA . PRO A 1 104 ? 2.396 -13.049 5.818 1.00 95.75 104 PRO A CA 1
ATOM 831 C C . PRO A 1 104 ? 2.316 -13.849 4.513 1.00 95.75 104 PRO A C 1
ATOM 833 O O . PRO A 1 104 ? 2.115 -13.284 3.437 1.00 95.75 104 PRO A O 1
ATOM 836 N N . GLN A 1 105 ? 2.443 -15.168 4.629 1.00 96.69 105 GLN A N 1
ATOM 837 C CA . GLN A 1 105 ? 2.181 -16.110 3.542 1.00 96.69 105 GLN A CA 1
ATOM 838 C C . GLN A 1 105 ? 0.713 -16.551 3.550 1.00 96.69 105 GLN A C 1
ATOM 840 O O . GLN A 1 105 ? 0.028 -16.443 4.567 1.00 96.69 105 GLN A O 1
ATOM 845 N N . SER A 1 106 ? 0.252 -17.068 2.415 1.00 97.00 106 SER A N 1
ATOM 846 C CA . SER A 1 106 ? -1.059 -17.688 2.220 1.00 97.00 106 SER A CA 1
ATOM 847 C C . SER A 1 106 ? -2.245 -16.792 2.589 1.00 97.00 106 SER A C 1
ATOM 849 O O . SER A 1 106 ? -3.273 -17.276 3.058 1.00 97.00 106 SER A O 1
ATOM 851 N N . VAL A 1 107 ? -2.119 -15.481 2.366 1.00 97.81 107 VAL A N 1
ATOM 852 C CA . VAL A 1 107 ? -3.233 -14.537 2.544 1.00 97.81 107 VAL A CA 1
ATOM 853 C C . VAL A 1 107 ? -4.369 -14.837 1.561 1.00 97.81 107 VAL A C 1
ATOM 855 O O . VAL A 1 107 ? -4.132 -15.280 0.434 1.00 97.81 107 VAL A O 1
ATOM 858 N N . ASP A 1 108 ? -5.616 -14.559 1.944 1.00 98.56 108 ASP A N 1
ATOM 859 C CA . ASP A 1 108 ? -6.774 -14.767 1.067 1.00 98.56 108 ASP A CA 1
ATOM 860 C C . ASP A 1 108 ? -6.751 -13.835 -0.150 1.00 98.56 108 ASP A C 1
ATOM 862 O O . ASP A 1 108 ? -7.140 -14.227 -1.253 1.00 98.56 108 ASP A O 1
ATOM 866 N N . LEU A 1 109 ? -6.290 -12.599 0.050 1.00 98.06 109 LEU A N 1
ATOM 867 C CA . LEU A 1 109 ? -6.188 -11.588 -0.992 1.00 98.06 109 LEU A CA 1
ATOM 868 C C . LEU A 1 109 ? -4.902 -10.783 -0.828 1.00 98.06 109 LEU A C 1
ATOM 870 O O . LEU A 1 109 ? -4.666 -10.167 0.208 1.00 98.06 109 LEU A O 1
ATOM 874 N N . MET A 1 110 ? -4.104 -10.727 -1.887 1.00 96.81 110 MET A N 1
ATOM 875 C CA . MET A 1 110 ? -3.001 -9.788 -2.013 1.00 96.81 110 MET A CA 1
ATOM 876 C C . MET A 1 110 ? -3.349 -8.721 -3.050 1.00 96.81 110 MET A C 1
ATOM 878 O O . MET A 1 110 ? -3.701 -9.042 -4.183 1.00 96.81 110 MET A O 1
ATOM 882 N N . MET A 1 111 ? -3.214 -7.455 -2.675 1.00 95.69 111 MET A N 1
ATOM 883 C CA . MET A 1 111 ? -3.387 -6.288 -3.533 1.00 95.69 111 MET A CA 1
ATOM 884 C C . MET A 1 111 ? -2.051 -5.561 -3.680 1.00 95.69 111 MET A C 1
ATOM 886 O O . MET A 1 111 ? -1.323 -5.384 -2.701 1.00 95.69 111 MET A O 1
ATOM 890 N N . SER A 1 112 ? -1.710 -5.152 -4.900 1.00 92.06 112 SER A N 1
ATOM 891 C CA . SER A 1 112 ? -0.445 -4.465 -5.178 1.00 92.06 112 SER A CA 1
ATOM 892 C C . SER A 1 112 ? -0.555 -3.544 -6.388 1.00 92.06 112 SER A C 1
ATOM 894 O O . SER A 1 112 ? -1.427 -3.729 -7.248 1.00 92.06 112 SER A O 1
ATOM 896 N N . ASP A 1 113 ? 0.354 -2.577 -6.479 1.00 87.94 113 ASP A N 1
ATOM 897 C CA . ASP A 1 113 ? 0.613 -1.890 -7.735 1.00 87.94 113 ASP A CA 1
ATOM 898 C C . ASP A 1 113 ? 1.164 -2.858 -8.789 1.00 87.94 113 ASP A C 1
ATOM 900 O O . ASP A 1 113 ? 1.812 -3.869 -8.501 1.00 87.94 113 ASP A O 1
ATOM 904 N N . PHE A 1 114 ? 0.864 -2.546 -10.045 1.00 80.94 114 PHE A N 1
ATOM 905 C CA . PHE A 1 114 ? 1.399 -3.274 -11.196 1.00 80.94 114 PHE A CA 1
ATOM 906 C C . PHE A 1 114 ? 1.979 -2.339 -12.260 1.00 80.94 114 PHE A C 1
ATOM 908 O O . PHE A 1 114 ? 2.591 -2.805 -13.224 1.00 80.94 114 PHE A O 1
ATOM 915 N N . ALA A 1 115 ? 1.815 -1.025 -12.088 1.00 74.38 115 ALA A N 1
ATOM 916 C CA . ALA A 1 115 ? 2.435 -0.012 -12.919 1.00 74.38 115 ALA A CA 1
ATOM 917 C C . ALA A 1 115 ? 3.186 0.987 -12.034 1.00 74.38 115 ALA A C 1
ATOM 919 O O . ALA A 1 115 ? 2.592 1.664 -11.204 1.00 74.38 115 ALA A O 1
ATOM 920 N N . GLY A 1 116 ? 4.493 1.105 -12.256 1.00 67.12 116 GLY A N 1
ATOM 921 C CA . GLY A 1 116 ? 5.302 2.145 -11.631 1.00 67.12 116 GLY A CA 1
ATOM 922 C C . GLY A 1 116 ? 5.171 3.479 -12.369 1.00 67.12 116 GLY A C 1
ATOM 923 O O . GLY A 1 116 ? 4.772 3.521 -13.537 1.00 67.12 116 GLY A O 1
ATOM 924 N N . GLY A 1 117 ? 5.595 4.566 -11.718 1.00 59.69 117 GLY A N 1
ATOM 925 C CA . GLY A 1 117 ? 5.953 5.797 -12.431 1.00 59.69 117 GLY A CA 1
ATOM 926 C C . GLY A 1 117 ? 5.082 7.029 -12.196 1.00 59.69 117 GLY A C 1
ATOM 927 O O . GLY A 1 117 ? 4.982 7.853 -13.100 1.00 59.69 117 GLY A O 1
ATOM 928 N N . ALA A 1 118 ? 4.528 7.228 -10.997 1.00 60.97 118 ALA A N 1
ATOM 929 C CA . ALA A 1 118 ? 3.902 8.512 -10.650 1.00 60.97 118 ALA A CA 1
ATOM 930 C C . ALA A 1 118 ? 4.897 9.700 -10.639 1.00 60.97 118 ALA A C 1
ATOM 932 O O . ALA A 1 118 ? 4.485 10.854 -10.653 1.00 60.97 118 ALA A O 1
ATOM 933 N N . SER A 1 119 ? 6.213 9.445 -10.652 1.00 66.06 119 SER A N 1
ATOM 934 C CA . SER A 1 119 ? 7.247 10.487 -10.546 1.00 66.06 119 SER A CA 1
ATOM 935 C C . SER A 1 119 ? 7.459 11.324 -11.814 1.00 66.06 119 SER A C 1
ATOM 937 O O . SER A 1 119 ? 8.185 12.315 -11.775 1.00 66.06 119 SER A O 1
ATOM 939 N N . GLY A 1 120 ? 6.909 10.914 -12.963 1.00 68.19 120 GLY A N 1
ATOM 940 C CA . GLY A 1 120 ? 7.167 11.566 -14.253 1.00 68.19 120 GLY A CA 1
ATOM 941 C C . GLY A 1 120 ? 8.603 11.396 -14.774 1.00 68.19 120 GLY A C 1
ATOM 942 O O . GLY A 1 120 ? 8.906 11.843 -15.881 1.00 68.19 120 GLY A O 1
ATOM 943 N N . PHE A 1 121 ? 9.490 10.720 -14.034 1.00 80.69 121 PHE A N 1
ATOM 944 C CA . PHE A 1 121 ? 10.822 10.361 -14.507 1.00 80.69 121 PHE A CA 1
ATOM 945 C C . PHE A 1 121 ? 10.740 9.161 -15.470 1.00 80.69 121 PHE A C 1
ATOM 947 O O . PHE A 1 121 ? 10.080 8.172 -15.153 1.00 80.69 121 PHE A O 1
ATOM 954 N N . PRO A 1 122 ? 11.435 9.181 -16.620 1.00 84.50 122 PRO A N 1
ATOM 955 C CA . PRO A 1 122 ? 12.268 10.265 -17.149 1.00 84.50 122 PRO A CA 1
ATOM 956 C C . PRO A 1 122 ? 11.532 11.188 -18.138 1.00 84.50 122 PRO A C 1
ATOM 958 O O . PRO A 1 122 ? 12.175 11.964 -18.842 1.00 84.50 122 PRO A O 1
ATOM 961 N N . MET A 1 123 ? 10.206 11.089 -18.250 1.00 84.00 123 MET A N 1
ATOM 962 C CA . MET A 1 123 ? 9.415 11.776 -19.279 1.00 84.00 123 MET A CA 1
ATOM 963 C C . MET A 1 123 ? 9.560 13.298 -19.246 1.00 84.00 123 MET A C 1
ATOM 965 O O . MET A 1 123 ? 9.598 13.916 -20.307 1.00 84.00 123 MET A O 1
ATOM 969 N N . THR A 1 124 ? 9.721 13.885 -18.059 1.00 87.12 124 THR A N 1
ATOM 970 C CA . THR A 1 124 ? 9.883 15.335 -17.865 1.00 87.12 124 THR A CA 1
ATOM 971 C C . THR A 1 124 ? 11.288 15.866 -18.177 1.00 87.12 124 THR A C 1
ATOM 973 O O . THR A 1 124 ? 11.487 17.079 -18.194 1.00 87.12 124 THR A O 1
ATOM 976 N N . PHE A 1 125 ? 12.266 14.993 -18.441 1.00 88.50 125 PHE A N 1
ATOM 977 C CA . PHE A 1 125 ? 13.665 15.373 -18.658 1.00 88.50 125 PHE A CA 1
ATOM 978 C C . PHE A 1 125 ? 13.999 15.445 -20.150 1.00 88.50 125 PHE A C 1
ATOM 980 O O . PHE A 1 125 ? 13.557 14.606 -20.933 1.00 88.50 125 PHE A O 1
ATOM 987 N N . TYR A 1 126 ? 14.819 16.417 -20.554 1.00 89.25 126 TYR A N 1
ATOM 988 C CA . TYR A 1 126 ? 15.215 16.625 -21.951 1.00 89.25 126 TYR A CA 1
ATOM 989 C C . TYR A 1 126 ? 16.717 16.893 -22.072 1.00 89.25 126 TYR A C 1
ATOM 991 O O . TYR A 1 126 ? 17.353 17.373 -21.134 1.00 89.25 126 TYR A O 1
ATOM 999 N N . GLY A 1 127 ? 17.271 16.607 -23.252 1.00 87.75 127 GLY A N 1
ATOM 1000 C CA . GLY A 1 127 ? 18.683 16.830 -23.561 1.00 87.75 127 GLY A CA 1
ATOM 1001 C C . GLY A 1 127 ? 19.634 15.797 -22.945 1.00 87.75 127 GLY A C 1
ATOM 1002 O O . GLY A 1 127 ? 19.254 14.937 -22.145 1.00 87.75 127 GLY A O 1
ATOM 1003 N N . GLY A 1 128 ? 20.904 15.866 -23.349 1.00 91.56 128 GLY A N 1
ATOM 1004 C CA . GLY A 1 128 ? 21.943 14.938 -22.898 1.00 91.56 128 GLY A CA 1
ATOM 1005 C C . GLY A 1 128 ? 21.564 13.473 -23.144 1.00 91.56 128 GLY A C 1
ATOM 1006 O O . GLY A 1 128 ? 21.222 13.091 -24.259 1.00 91.56 128 GLY A O 1
ATOM 1007 N N . LYS A 1 129 ? 21.611 12.655 -22.084 1.00 88.88 129 LYS A N 1
ATOM 1008 C CA . LYS A 1 129 ? 21.274 11.220 -22.133 1.00 88.88 129 LYS A CA 1
ATOM 1009 C C . LYS A 1 129 ? 19.772 10.921 -22.234 1.00 88.88 129 LYS A C 1
ATOM 1011 O O . LYS A 1 129 ? 19.412 9.777 -22.475 1.00 88.88 129 LYS A O 1
ATOM 1016 N N . TYR A 1 130 ? 18.898 11.907 -22.025 1.00 93.00 130 TYR A N 1
ATOM 1017 C CA . TYR A 1 130 ? 17.444 11.719 -21.993 1.00 93.00 130 TYR A CA 1
ATOM 1018 C C . TYR A 1 130 ? 16.827 11.817 -23.397 1.00 93.00 130 TYR A C 1
ATOM 1020 O O . TYR A 1 130 ? 15.862 12.553 -23.606 1.00 93.00 130 TYR A O 1
ATOM 1028 N N . SER A 1 131 ? 17.397 11.098 -24.368 1.00 93.62 131 SER A N 1
ATOM 1029 C CA . SER A 1 131 ? 16.790 10.939 -25.693 1.00 93.62 131 SER A CA 1
ATOM 1030 C C . SER A 1 131 ? 15.526 10.081 -25.609 1.00 93.62 131 SER A C 1
ATOM 1032 O O . SER A 1 131 ? 15.385 9.260 -24.701 1.00 93.62 131 SER A O 1
ATOM 1034 N N . ASP A 1 132 ? 14.625 10.207 -26.583 1.00 91.56 132 ASP A N 1
ATOM 1035 C CA . ASP A 1 132 ? 13.395 9.403 -26.615 1.00 91.56 132 ASP A CA 1
ATOM 1036 C C . ASP A 1 132 ? 13.682 7.896 -26.678 1.00 91.56 132 ASP A C 1
ATOM 1038 O O . ASP A 1 132 ? 13.016 7.109 -26.007 1.00 91.56 132 ASP A O 1
ATOM 1042 N N . SER A 1 133 ? 14.731 7.495 -27.405 1.00 93.31 133 SER A N 1
ATOM 1043 C CA . SER A 1 133 ? 15.194 6.102 -27.451 1.00 93.31 133 SER A CA 1
ATOM 1044 C C . SER A 1 133 ? 15.636 5.594 -26.078 1.00 93.31 133 SER A C 1
ATOM 1046 O O . SER A 1 133 ? 15.209 4.524 -25.648 1.00 93.31 133 SER A O 1
ATOM 1048 N N . TRP A 1 134 ? 16.424 6.386 -25.347 1.00 94.56 134 TRP A N 1
ATOM 1049 C CA . TRP A 1 134 ? 16.866 6.026 -24.005 1.00 94.56 134 TRP A CA 1
ATOM 1050 C C . TRP A 1 134 ? 15.687 5.937 -23.034 1.00 94.56 134 TRP A C 1
ATOM 1052 O O . TRP A 1 134 ? 15.610 4.993 -22.249 1.00 94.56 134 TRP A O 1
ATOM 1062 N N . LYS A 1 135 ? 14.736 6.881 -23.105 1.00 91.69 135 LYS A N 1
ATOM 1063 C CA . LYS A 1 135 ? 13.519 6.855 -22.279 1.00 91.69 135 LYS A CA 1
ATOM 1064 C C . LYS A 1 135 ? 12.702 5.589 -22.544 1.00 91.69 135 LYS A C 1
ATOM 1066 O O . LYS A 1 135 ? 12.260 4.950 -21.592 1.00 91.69 135 LYS A O 1
ATOM 1071 N N . ALA A 1 136 ? 12.535 5.200 -23.810 1.00 90.31 136 ALA A N 1
ATOM 1072 C CA . ALA A 1 136 ? 11.817 3.983 -24.183 1.00 90.31 136 ALA A CA 1
ATOM 1073 C C . ALA A 1 136 ? 12.485 2.718 -23.609 1.00 90.31 136 ALA A C 1
ATOM 1075 O O . ALA A 1 136 ? 11.807 1.887 -22.996 1.00 90.31 136 ALA A O 1
ATOM 1076 N N . ASP A 1 137 ? 13.809 2.600 -23.737 1.00 92.25 137 ASP A N 1
ATOM 1077 C CA . ASP A 1 137 ? 14.574 1.471 -23.193 1.00 92.25 137 ASP A CA 1
ATOM 1078 C C . ASP A 1 137 ? 14.562 1.437 -21.660 1.00 92.25 137 ASP A C 1
ATOM 1080 O O . ASP A 1 137 ? 14.410 0.369 -21.051 1.00 92.25 137 ASP A O 1
ATOM 1084 N N . PHE A 1 138 ? 14.663 2.606 -21.026 1.00 91.12 138 PHE A N 1
ATOM 1085 C CA . PHE A 1 138 ? 14.549 2.755 -19.580 1.00 91.12 138 PHE A CA 1
ATOM 1086 C C . PHE A 1 138 ? 13.181 2.268 -19.089 1.00 91.12 138 PHE A C 1
ATOM 1088 O O . PHE A 1 138 ? 13.114 1.374 -18.247 1.00 91.12 138 PHE A O 1
ATOM 1095 N N . ILE A 1 139 ? 12.084 2.770 -19.669 1.00 87.62 139 ILE A N 1
ATOM 1096 C CA . ILE A 1 139 ? 10.713 2.383 -19.295 1.00 87.62 139 ILE A CA 1
ATOM 1097 C C . ILE A 1 139 ? 10.497 0.882 -19.480 1.00 87.62 139 ILE A C 1
ATOM 1099 O O . ILE A 1 139 ? 9.926 0.220 -18.612 1.00 87.62 139 ILE A O 1
ATOM 1103 N N . LYS A 1 140 ? 10.967 0.318 -20.598 1.00 89.31 140 LYS A N 1
ATOM 1104 C CA . LYS A 1 140 ? 10.886 -1.124 -20.858 1.00 89.31 140 LYS A CA 1
ATOM 1105 C C . LYS A 1 140 ? 11.607 -1.929 -19.774 1.00 89.31 140 LYS A C 1
ATOM 1107 O O . LYS A 1 140 ? 11.089 -2.950 -19.320 1.00 89.31 140 LYS A O 1
ATOM 1112 N N . THR A 1 141 ? 12.779 -1.466 -19.352 1.00 90.50 141 THR A N 1
ATOM 1113 C CA . THR A 1 141 ? 13.583 -2.109 -18.309 1.00 90.50 141 THR A CA 1
ATOM 1114 C C . THR A 1 141 ? 12.905 -2.025 -16.943 1.00 90.50 141 THR A C 1
ATOM 1116 O O . THR A 1 141 ? 12.772 -3.050 -16.275 1.00 90.50 141 THR A O 1
ATOM 1119 N N . GLU A 1 142 ? 12.413 -0.850 -16.547 1.00 88.00 142 GLU A N 1
ATOM 1120 C CA . GLU A 1 142 ? 11.726 -0.660 -15.263 1.00 88.00 142 GLU A CA 1
ATOM 1121 C C . GLU A 1 142 ? 10.423 -1.462 -15.178 1.00 88.00 142 GLU A C 1
ATOM 1123 O O . GLU A 1 142 ? 10.182 -2.141 -14.181 1.00 88.00 142 GLU A O 1
ATOM 1128 N N . ARG A 1 143 ? 9.628 -1.509 -16.256 1.00 87.25 143 ARG A N 1
ATOM 1129 C CA . ARG A 1 143 ? 8.431 -2.367 -16.323 1.00 87.25 143 ARG A CA 1
ATOM 1130 C C . ARG A 1 143 ? 8.768 -3.843 -16.123 1.00 87.25 143 ARG A C 1
ATOM 1132 O O . ARG A 1 143 ? 8.053 -4.545 -15.414 1.00 87.25 143 ARG A O 1
ATOM 1139 N N . LYS A 1 144 ? 9.869 -4.318 -16.716 1.00 90.06 144 LYS A N 1
ATOM 1140 C CA . LYS A 1 144 ? 10.324 -5.705 -16.547 1.00 90.06 144 LYS A CA 1
ATOM 1141 C C . LYS A 1 144 ? 10.784 -5.983 -15.113 1.00 90.06 144 LYS A C 1
ATOM 1143 O O . LYS A 1 144 ? 10.476 -7.047 -14.584 1.00 90.06 144 LYS A O 1
ATOM 1148 N N . LYS A 1 145 ? 11.495 -5.043 -14.480 1.00 89.75 145 LYS A N 1
ATOM 1149 C CA . LYS A 1 145 ? 11.894 -5.156 -13.066 1.00 89.75 145 LYS A CA 1
ATOM 1150 C C . LYS A 1 145 ? 10.675 -5.250 -12.155 1.00 89.75 145 LYS A C 1
ATOM 1152 O O . LYS A 1 145 ? 10.622 -6.160 -11.334 1.00 89.75 145 LYS A O 1
ATOM 1157 N N . LEU A 1 146 ? 9.694 -4.366 -12.346 1.00 88.12 146 LEU A N 1
ATOM 1158 C CA . LEU A 1 146 ? 8.461 -4.365 -11.564 1.00 88.12 146 LEU A CA 1
ATOM 1159 C C . LEU A 1 146 ? 7.699 -5.682 -11.728 1.00 88.12 146 LEU A C 1
ATOM 1161 O O . LEU A 1 146 ? 7.370 -6.318 -10.733 1.00 88.12 146 LEU A O 1
ATOM 1165 N N . LEU A 1 147 ? 7.496 -6.138 -12.968 1.00 89.88 147 LEU A N 1
ATOM 1166 C CA . LEU A 1 147 ? 6.834 -7.415 -13.242 1.00 89.88 147 LEU A CA 1
ATOM 1167 C C . LEU A 1 147 ? 7.531 -8.583 -12.533 1.00 89.88 147 LEU A C 1
ATOM 1169 O O . LEU A 1 147 ? 6.870 -9.371 -11.864 1.00 89.88 147 LEU A O 1
ATOM 1173 N N . ASN A 1 148 ? 8.857 -8.681 -12.654 1.00 92.00 148 ASN A N 1
ATOM 1174 C CA . ASN A 1 148 ? 9.625 -9.749 -12.015 1.00 92.00 148 ASN A CA 1
ATOM 1175 C C . ASN A 1 148 ? 9.511 -9.695 -10.489 1.00 92.00 148 ASN A C 1
ATOM 1177 O O . ASN A 1 148 ? 9.329 -10.727 -9.851 1.00 92.00 148 ASN A O 1
ATOM 1181 N N . TYR A 1 149 ? 9.592 -8.497 -9.910 1.00 90.38 149 TYR A N 1
ATOM 1182 C CA . TYR A 1 149 ? 9.453 -8.304 -8.473 1.00 90.38 149 TYR A CA 1
ATOM 1183 C C . TYR A 1 149 ? 8.072 -8.737 -7.968 1.00 90.38 149 TYR A C 1
ATOM 1185 O O . TYR A 1 149 ? 7.980 -9.500 -7.008 1.00 90.38 149 TYR A O 1
ATOM 1193 N N . LYS A 1 150 ? 6.996 -8.309 -8.641 1.00 91.12 150 LYS A N 1
ATOM 1194 C CA . LYS A 1 150 ? 5.625 -8.685 -8.271 1.00 91.12 150 LYS A CA 1
ATOM 1195 C C . LYS A 1 150 ? 5.368 -10.178 -8.466 1.00 91.12 150 LYS A C 1
ATOM 1197 O O . LYS A 1 150 ? 4.751 -10.794 -7.603 1.00 91.12 150 LYS A O 1
ATOM 1202 N N . ALA A 1 151 ? 5.882 -10.774 -9.542 1.00 92.75 151 ALA A N 1
ATOM 1203 C CA . ALA A 1 151 ? 5.788 -12.214 -9.766 1.00 92.75 151 ALA A CA 1
ATOM 1204 C C . ALA A 1 151 ? 6.486 -13.015 -8.653 1.00 92.75 151 ALA A C 1
ATOM 1206 O O . ALA A 1 151 ? 5.918 -13.985 -8.155 1.00 92.75 151 ALA A O 1
ATOM 1207 N N . GLU A 1 152 ? 7.676 -12.587 -8.221 1.00 93.50 152 GLU A N 1
ATOM 1208 C CA . GLU A 1 152 ? 8.403 -13.244 -7.130 1.00 93.50 152 GLU A CA 1
ATOM 1209 C C . GLU A 1 152 ? 7.694 -13.075 -5.781 1.00 93.50 152 GLU A C 1
ATOM 1211 O O . GLU A 1 152 ? 7.609 -14.028 -5.008 1.00 93.50 152 GLU A O 1
ATOM 1216 N N . LEU A 1 153 ? 7.125 -11.897 -5.514 1.00 92.81 153 LEU A N 1
ATOM 1217 C CA . LEU A 1 153 ? 6.289 -11.657 -4.336 1.00 92.81 153 LEU A CA 1
ATOM 1218 C C . LEU A 1 153 ? 5.082 -12.599 -4.297 1.00 92.81 153 LEU A C 1
ATOM 1220 O O . LEU A 1 153 ? 4.882 -13.283 -3.299 1.00 92.81 153 LEU A O 1
ATOM 1224 N N . VAL A 1 154 ? 4.305 -12.679 -5.382 1.00 95.06 154 VAL A N 1
ATOM 1225 C CA . VAL A 1 154 ? 3.140 -13.577 -5.464 1.00 95.06 154 VAL A CA 1
ATOM 1226 C C . VAL A 1 154 ? 3.567 -15.031 -5.284 1.00 95.06 154 VAL A C 1
ATOM 1228 O O . VAL A 1 154 ? 2.914 -15.777 -4.563 1.00 95.06 154 VAL A O 1
ATOM 1231 N N . LYS A 1 155 ? 4.693 -15.430 -5.879 1.00 96.06 155 LYS A N 1
ATOM 1232 C CA . LYS A 1 155 ? 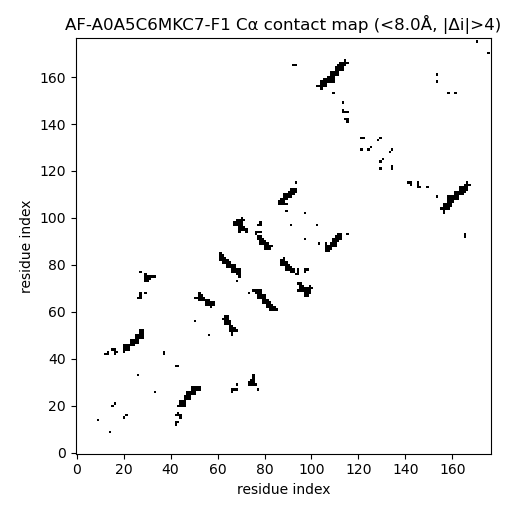5.238 -16.780 -5.721 1.00 96.06 155 LYS A CA 1
ATOM 1233 C C . LYS A 1 155 ? 5.684 -17.077 -4.285 1.00 96.06 155 LYS A C 1
ATOM 1235 O O . LYS A 1 155 ? 5.488 -18.187 -3.820 1.00 96.06 155 LYS A O 1
ATOM 1240 N N . THR A 1 156 ? 6.287 -16.111 -3.598 1.00 95.69 156 THR A N 1
ATOM 1241 C CA . THR A 1 156 ? 6.824 -16.288 -2.236 1.00 95.69 156 THR A CA 1
ATOM 1242 C C . THR A 1 156 ? 5.732 -16.264 -1.170 1.00 95.69 156 THR A C 1
ATOM 1244 O O . THR A 1 156 ? 5.841 -16.939 -0.145 1.00 95.69 156 THR A O 1
ATOM 1247 N N . LEU A 1 157 ? 4.706 -15.439 -1.384 1.00 96.44 157 LEU A N 1
ATOM 1248 C CA . LEU A 1 157 ? 3.613 -15.248 -0.436 1.00 96.44 157 LEU A CA 1
ATOM 1249 C C . LEU A 1 157 ? 2.430 -16.174 -0.704 1.00 96.44 157 LEU A C 1
ATOM 1251 O O . LEU A 1 157 ? 1.584 -16.298 0.170 1.00 96.44 157 LEU A O 1
ATOM 1255 N N . GLU A 1 158 ? 2.360 -16.806 -1.877 1.00 97.75 158 GLU A N 1
ATOM 1256 C CA . GLU A 1 158 ? 1.330 -17.782 -2.254 1.00 97.75 158 GLU A CA 1
ATOM 1257 C C . GLU A 1 158 ? -0.106 -17.334 -1.897 1.00 97.75 158 GLU A C 1
ATOM 1259 O O . GLU A 1 158 ? -0.846 -18.087 -1.256 1.00 97.75 158 GLU A O 1
ATOM 1264 N N . PRO A 1 159 ? -0.529 -16.100 -2.250 1.00 97.88 159 PRO A N 1
ATOM 1265 C CA . PRO A 1 159 ? -1.867 -15.636 -1.919 1.00 97.88 159 PRO A CA 1
ATOM 1266 C C . PRO A 1 159 ? -2.914 -16.448 -2.684 1.00 97.88 159 PRO A C 1
ATOM 1268 O O . PRO A 1 159 ? -2.700 -16.835 -3.836 1.00 97.88 159 PRO A O 1
ATOM 1271 N N . ARG A 1 160 ? -4.094 -16.642 -2.090 1.00 98.25 160 ARG A N 1
ATOM 1272 C CA . ARG A 1 160 ? -5.198 -17.336 -2.772 1.00 98.25 160 ARG A CA 1
ATOM 1273 C C . ARG A 1 160 ? -5.680 -16.558 -3.997 1.00 98.25 160 ARG A C 1
ATOM 1275 O O . ARG A 1 160 ? -6.036 -17.156 -5.010 1.00 98.25 160 ARG A O 1
ATOM 1282 N N . ILE A 1 161 ? -5.711 -15.229 -3.894 1.00 97.69 161 ILE A N 1
ATOM 1283 C CA . ILE A 1 161 ? -6.064 -14.307 -4.975 1.00 97.69 161 ILE A CA 1
ATOM 1284 C C . ILE A 1 161 ? -5.044 -13.168 -5.004 1.00 97.69 161 ILE A C 1
ATOM 1286 O O . ILE A 1 161 ? -4.755 -12.558 -3.976 1.00 97.69 161 ILE A O 1
ATOM 1290 N N . PHE A 1 162 ? -4.544 -12.838 -6.195 1.00 95.62 162 PHE A N 1
ATOM 1291 C CA . PHE A 1 162 ? -3.756 -11.632 -6.441 1.00 95.62 162 PHE A CA 1
ATOM 1292 C C . PHE A 1 162 ? -4.569 -10.627 -7.265 1.00 95.62 162 PHE A C 1
ATOM 1294 O O . PHE A 1 162 ? -5.087 -10.969 -8.327 1.00 95.62 162 PHE A O 1
ATOM 1301 N N . CYS A 1 163 ? -4.673 -9.390 -6.780 1.00 93.19 163 CYS A N 1
ATOM 1302 C CA . CYS A 1 163 ? -5.402 -8.296 -7.413 1.00 93.19 163 CYS A CA 1
ATOM 1303 C C . CYS A 1 163 ? -4.456 -7.119 -7.733 1.00 93.19 163 CYS A C 1
ATOM 1305 O O . CYS A 1 163 ? -4.074 -6.364 -6.831 1.00 93.19 163 CYS A O 1
ATOM 1307 N N . PRO A 1 164 ? -4.072 -6.933 -9.006 1.00 88.88 164 PRO A N 1
ATOM 1308 C CA . PRO A 1 164 ? -3.366 -5.734 -9.442 1.00 88.88 164 PRO A CA 1
ATOM 1309 C C . PRO A 1 164 ? -4.356 -4.560 -9.568 1.00 88.88 164 PRO A C 1
ATOM 1311 O O . PRO A 1 164 ? -5.284 -4.633 -10.371 1.00 88.88 164 PRO A O 1
ATOM 1314 N N . PHE A 1 165 ? -4.179 -3.479 -8.793 1.00 81.50 165 PHE A N 1
ATOM 1315 C CA . PHE A 1 165 ? -5.175 -2.386 -8.725 1.00 81.50 165 PHE A CA 1
ATOM 1316 C C . PHE A 1 165 ? -4.615 -0.957 -8.830 1.00 81.50 165 PHE A C 1
ATOM 1318 O O . PHE A 1 165 ? -5.382 -0.032 -9.068 1.00 81.50 165 PHE A O 1
ATOM 1325 N N . ALA A 1 166 ? -3.310 -0.737 -8.659 1.00 75.56 166 ALA A N 1
ATOM 1326 C CA . ALA A 1 166 ? -2.714 0.590 -8.830 1.00 75.56 166 ALA A CA 1
ATOM 1327 C C . ALA A 1 166 ? -1.940 0.640 -10.155 1.00 75.56 166 ALA A C 1
ATOM 1329 O O . ALA A 1 166 ? -0.775 0.244 -10.245 1.00 75.56 166 ALA A O 1
ATOM 1330 N N . GLY A 1 167 ? -2.639 1.064 -11.210 1.00 73.38 167 GLY A N 1
ATOM 1331 C CA . GLY A 1 167 ? -2.076 1.271 -12.538 1.00 73.38 167 GLY A CA 1
ATOM 1332 C C . GLY A 1 167 ? -3.008 2.042 -13.471 1.00 73.38 167 GLY A C 1
ATOM 1333 O O . GLY A 1 167 ? -4.060 2.525 -13.061 1.00 73.38 167 GLY A O 1
ATOM 1334 N N . TYR A 1 168 ? -2.601 2.185 -14.732 1.00 67.38 168 TYR A N 1
ATOM 1335 C CA . TYR A 1 168 ? -3.341 2.948 -15.739 1.00 67.38 168 TYR A CA 1
ATOM 1336 C C . TYR A 1 168 ? -4.498 2.111 -16.295 1.00 67.38 168 TYR A C 1
ATOM 1338 O O . TYR A 1 168 ? -4.332 1.393 -17.283 1.00 67.38 168 TYR A O 1
ATOM 1346 N N . PHE A 1 169 ? -5.662 2.174 -15.652 1.00 66.25 169 PHE A N 1
ATOM 1347 C CA . PHE A 1 169 ? -6.892 1.661 -16.248 1.00 66.25 169 PHE A CA 1
ATOM 1348 C C . PHE A 1 169 ? -7.447 2.685 -17.234 1.00 66.25 169 PHE A C 1
ATOM 1350 O O . PHE A 1 169 ? -7.486 3.879 -16.949 1.00 66.25 169 PHE A O 1
ATOM 1357 N N . VAL A 1 170 ? -7.875 2.205 -18.397 1.00 61.09 170 VAL A N 1
ATOM 1358 C CA . VAL A 1 170 ? -8.770 2.967 -19.267 1.00 61.09 170 VAL A CA 1
ATOM 1359 C C . VAL A 1 170 ? -10.178 2.612 -18.816 1.00 61.09 170 VAL A C 1
ATOM 1361 O O . VAL A 1 170 ? -10.514 1.426 -18.760 1.00 61.09 170 VAL A O 1
ATOM 1364 N N . GLU A 1 171 ? -10.963 3.618 -18.441 1.00 57.44 171 GLU A N 1
ATOM 1365 C CA . GLU A 1 171 ? -12.372 3.426 -18.115 1.00 57.44 171 GLU A CA 1
ATOM 1366 C C . GLU A 1 171 ? -13.058 2.783 -19.325 1.00 57.44 171 GLU A C 1
ATOM 1368 O O . GLU A 1 171 ? -12.929 3.237 -20.461 1.00 57.44 171 GLU A O 1
ATOM 1373 N N . ALA A 1 172 ? -13.666 1.625 -19.097 1.00 61.88 172 ALA A N 1
ATOM 1374 C CA . ALA A 1 172 ? -14.308 0.832 -20.134 1.00 61.88 172 ALA A CA 1
ATOM 1375 C C . ALA A 1 172 ? -15.802 0.719 -19.833 1.00 61.88 172 ALA A C 1
ATOM 1377 O O . ALA A 1 172 ? -16.376 -0.370 -19.953 1.00 61.88 172 ALA A O 1
ATOM 1378 N N . HIS A 1 173 ? -16.434 1.809 -19.381 1.00 58.69 173 HIS A N 1
ATOM 1379 C CA . HIS A 1 173 ? -17.869 1.775 -19.178 1.00 58.69 173 HIS A CA 1
ATOM 1380 C C . HIS A 1 173 ? -18.540 1.660 -20.561 1.00 58.69 173 HIS A C 1
ATOM 1382 O O . HIS A 1 173 ? -18.155 2.356 -21.500 1.00 58.69 173 HIS A O 1
ATOM 1388 N N . PRO A 1 174 ? -19.537 0.776 -20.752 1.00 63.50 174 PRO A N 1
ATOM 1389 C CA . PRO A 1 174 ? -20.172 0.576 -22.058 1.00 63.50 174 PRO A CA 1
ATOM 1390 C C . PRO A 1 174 ? -20.790 1.835 -22.686 1.00 63.50 174 PRO A C 1
ATOM 1392 O O . PRO A 1 174 ? -21.065 1.831 -23.882 1.00 63.50 174 PRO A O 1
ATOM 1395 N N . SER A 1 175 ? -21.019 2.890 -21.899 1.00 64.94 175 SER A N 1
ATOM 1396 C CA . SER A 1 175 ? -21.486 4.195 -22.383 1.00 64.94 175 SER A CA 1
ATOM 1397 C C . SER A 1 175 ? -20.374 5.145 -22.847 1.00 64.94 175 SER A C 1
ATOM 1399 O O . SER A 1 175 ? -20.700 6.235 -23.298 1.00 64.94 175 SER A O 1
ATOM 1401 N N . ASP A 1 176 ? -19.099 4.758 -22.742 1.00 59.25 176 ASP A N 1
ATOM 1402 C CA . ASP A 1 176 ? -17.940 5.563 -23.172 1.00 59.25 176 ASP A CA 1
ATOM 1403 C C . ASP A 1 176 ? -17.554 5.307 -24.648 1.00 59.25 176 ASP A C 1
ATOM 1405 O O . ASP A 1 176 ? -16.503 5.757 -25.109 1.00 59.25 176 ASP A O 1
ATOM 1409 N N . ARG A 1 177 ? -18.379 4.553 -25.394 1.00 52.84 177 ARG A N 1
ATOM 1410 C CA . ARG A 1 177 ? -18.248 4.293 -26.840 1.00 52.84 177 ARG A CA 1
ATOM 1411 C C . ARG A 1 177 ? -19.230 5.108 -27.668 1.00 52.84 177 ARG A C 1
ATOM 1413 O O . ARG A 1 177 ? -20.396 5.236 -27.237 1.00 52.84 177 ARG A O 1
#

pLDDT: mean 86.48, std 14.74, range [32.34, 98.62]

Secondary structure (DSSP, 8-state):
-----------HHHHHHHH-TT--EEEE--SS-TTTTGGGS------EEEE-TT--EE-SSSEEEEEEEBSS-TTT-EEEEEEETTEEEEE-TT-SSBGGG---SS-SEEEEE----TT-TTTT--STT--HHHHHHHHHHHHHHHHHHHHHHHHHH--SEEEEEES-PPP--TT--

InterPro domains:
  IPR027033 Cytidine monophosphate-N-acetylneuraminic acid hydroxylase [PTHR46522] (15-177)

Solvent-accessible surface area (backbone atoms only — not comparable to full-atom values): 10421 Å² total; per-residue (Å²): 135,85,87,81,74,84,72,80,77,71,51,71,64,49,53,41,25,75,75,49,26,67,52,84,41,80,44,60,71,33,86,49,55,91,63,78,53,40,93,79,61,82,44,50,70,74,31,75,42,76,39,61,63,76,44,83,45,75,79,56,102,48,34,35,34,28,38,29,39,15,55,78,46,48,43,73,38,57,23,39,40,38,38,48,77,90,40,38,34,38,34,36,49,81,36,86,29,41,46,66,68,69,68,78,61,61,27,53,31,33,35,31,45,78,51,89,64,92,79,46,72,65,77,81,51,74,60,90,81,45,39,72,69,49,47,52,54,49,52,56,49,52,53,51,51,50,52,51,51,53,53,50,49,48,66,73,27,48,40,75,34,80,44,76,73,42,56,93,75,76,89,77,55,87,82,80,111

Radius of gyration: 19.72 Å; Cα contacts (8 Å, |Δi|>4): 267; chains: 1; bounding box: 49×44×44 Å

Sequence (177 aa):
MAGWAEREEKGVGQVLSERRPDAPIYVGDTSRPVFWYLEQSQVKLTNINVVPFGVWQNVDEHLRFMILMDGIHPEMDTCIIVEYKGHMILNTVDCTRPNGGRLPQSVDLMMSDFAGGASGFPMTFYGGKYSDSWKADFIKTERKKLLNYKAELVKTLEPRIFCPFAGYFVEAHPSDR

Foldseek 3Di:
DDDDDPDPPDPPQQVCQVPPLAPAAEDEPALQDPCNCVVVPPRRRPHYHYDYAPDWDDPDPFKIKGWWAAPVCRRDDIWMWMGGNNAIETEREARPQTNVVPDAAAGQEYEYALDDDPPCPPVPDDDDCPDPVNRVVVRVVVSVVSVVVVVVSCVVRVYNYYHHDPDDDDDPDVVVD

Organism: NCBI:txid433684

Mean predicted aligned error: 7.72 Å